Protein AF-A0A9D7S505-F1 (afdb_monomer_lite)

Structure (mmCIF, N/CA/C/O backbone):
data_AF-A0A9D7S505-F1
#
_entry.id   AF-A0A9D7S505-F1
#
loop_
_atom_site.group_PDB
_atom_site.id
_atom_site.type_symbol
_atom_site.label_atom_id
_atom_site.label_alt_id
_atom_site.label_comp_id
_atom_site.label_asym_id
_atom_site.label_entity_id
_atom_site.label_seq_id
_atom_site.pdbx_PDB_ins_code
_atom_site.Cartn_x
_atom_site.Cartn_y
_atom_site.Cartn_z
_atom_site.occupancy
_atom_site.B_iso_or_equiv
_atom_site.auth_seq_id
_atom_site.auth_comp_id
_atom_site.auth_asym_id
_atom_site.auth_atom_id
_atom_site.pdbx_PDB_model_num
ATOM 1 N N . MET A 1 1 ? 0.840 -3.514 11.960 1.00 87.06 1 MET A N 1
ATOM 2 C CA . MET A 1 1 ? -0.517 -4.067 12.140 1.00 87.06 1 MET A CA 1
ATOM 3 C C . MET A 1 1 ? -1.465 -2.895 12.306 1.00 87.06 1 MET A C 1
ATOM 5 O O . MET A 1 1 ? -1.141 -2.017 13.094 1.00 87.06 1 MET A O 1
ATOM 9 N N . TRP A 1 2 ? -2.566 -2.847 11.559 1.00 91.88 2 TRP A N 1
ATOM 10 C CA . TRP A 1 2 ? -3.619 -1.842 11.737 1.00 91.88 2 TRP A CA 1
ATOM 11 C C . TRP A 1 2 ? -4.761 -2.430 12.570 1.00 91.88 2 TRP A C 1
ATOM 13 O O . TRP A 1 2 ? -5.051 -3.622 12.443 1.00 91.88 2 TRP A O 1
ATOM 23 N N . GLN A 1 3 ? -5.392 -1.611 13.413 1.00 92.94 3 GLN A N 1
ATOM 24 C CA . GLN A 1 3 ? -6.512 -2.011 14.265 1.00 92.94 3 GLN A CA 1
ATOM 25 C C . GLN A 1 3 ? -7.571 -0.910 14.325 1.00 92.94 3 GLN A C 1
ATOM 27 O O . GLN A 1 3 ? -7.241 0.273 14.347 1.00 92.94 3 GLN A O 1
ATOM 32 N N . ILE A 1 4 ? -8.835 -1.317 14.409 1.00 92.38 4 ILE A N 1
ATOM 33 C CA . ILE A 1 4 ? -9.971 -0.442 14.702 1.00 92.38 4 ILE A CA 1
ATOM 34 C C . ILE A 1 4 ? -10.822 -1.085 15.788 1.00 92.38 4 ILE A C 1
ATOM 36 O O . ILE A 1 4 ? -11.134 -2.271 15.707 1.00 92.38 4 ILE A O 1
ATOM 40 N N . THR A 1 5 ? -11.213 -0.305 16.792 1.00 92.31 5 THR A N 1
ATOM 41 C CA . THR A 1 5 ? -12.015 -0.788 17.921 1.00 92.31 5 THR A CA 1
ATOM 42 C C . THR A 1 5 ? -13.296 0.017 18.024 1.00 92.31 5 THR A C 1
ATOM 44 O O . THR A 1 5 ? -13.248 1.242 18.138 1.00 92.31 5 THR A O 1
ATOM 47 N N . ASN A 1 6 ? -14.439 -0.666 18.041 1.00 91.81 6 ASN A N 1
ATOM 48 C CA . ASN A 1 6 ? -15.705 -0.027 18.374 1.00 91.81 6 ASN A CA 1
ATOM 49 C C . ASN A 1 6 ? -15.782 0.188 19.894 1.00 91.81 6 ASN A C 1
ATOM 51 O O . ASN A 1 6 ? -15.947 -0.763 20.654 1.00 91.81 6 ASN A O 1
ATOM 55 N N . ARG A 1 7 ? -15.655 1.445 20.333 1.00 90.00 7 ARG A N 1
ATOM 56 C CA . ARG A 1 7 ? -15.746 1.841 21.752 1.00 90.00 7 ARG A CA 1
ATOM 57 C C . ARG A 1 7 ? -17.173 2.174 22.213 1.00 90.00 7 ARG A C 1
ATOM 59 O O . ARG A 1 7 ? -17.344 2.578 23.358 1.00 90.00 7 ARG A O 1
ATOM 66 N N . SER A 1 8 ? -18.168 2.054 21.336 1.00 85.94 8 SER A N 1
ATOM 67 C CA . SER A 1 8 ? -19.575 2.275 21.683 1.00 85.94 8 SER A CA 1
ATOM 68 C C . SER A 1 8 ? -20.246 1.002 22.205 1.00 85.94 8 SER A C 1
ATOM 70 O O . SER A 1 8 ? -19.688 -0.097 22.132 1.00 85.94 8 SER A O 1
ATOM 72 N N . ASP A 1 9 ? -21.449 1.172 22.743 1.00 88.38 9 ASP A N 1
ATOM 73 C CA . ASP A 1 9 ? -22.345 0.123 23.231 1.00 88.38 9 ASP A CA 1
AT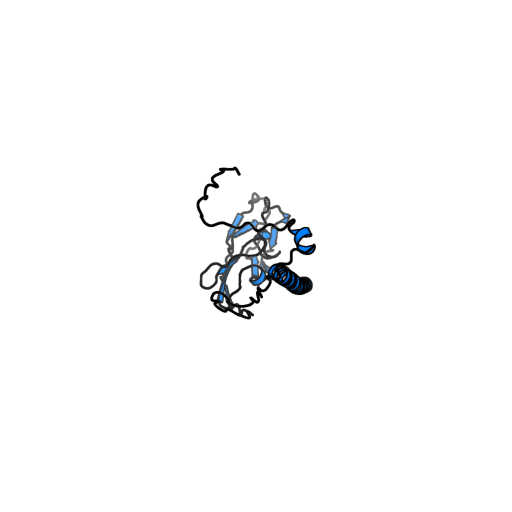OM 74 C C . ASP A 1 9 ? -23.279 -0.438 22.142 1.00 88.38 9 ASP A C 1
ATOM 76 O O . ASP A 1 9 ? -23.943 -1.451 22.362 1.00 88.38 9 ASP A O 1
ATOM 80 N N . GLU A 1 10 ? -23.291 0.163 20.951 1.00 87.00 10 GLU A N 1
ATOM 81 C CA . GLU A 1 10 ? -24.089 -0.268 19.802 1.00 87.00 10 GLU A CA 1
ATOM 82 C C . GLU A 1 10 ? -23.195 -0.787 18.658 1.00 87.00 10 GLU A C 1
ATOM 84 O O . GLU A 1 10 ? -21.990 -0.532 18.584 1.00 87.00 10 GLU A O 1
ATOM 89 N N . ALA A 1 11 ? -23.764 -1.599 17.762 1.00 88.81 11 ALA A N 1
ATOM 90 C CA . ALA A 1 11 ? -23.027 -2.055 16.586 1.00 88.81 11 ALA A CA 1
ATOM 91 C C . ALA A 1 11 ? -22.800 -0.881 15.626 1.00 88.81 11 ALA A C 1
ATOM 93 O O . ALA A 1 11 ? -23.727 -0.121 15.350 1.00 88.81 11 ALA A O 1
ATOM 94 N N . VAL A 1 12 ? -21.592 -0.773 15.077 1.00 90.25 12 VAL A N 1
ATOM 95 C CA . VAL A 1 12 ? -21.235 0.253 14.091 1.00 90.25 12 VAL A CA 1
ATOM 96 C C . VAL A 1 12 ? -20.884 -0.425 12.779 1.00 90.25 12 VAL A C 1
ATOM 98 O O . VAL A 1 12 ? -20.177 -1.432 12.760 1.00 90.25 12 VAL A O 1
ATOM 101 N N . TYR A 1 13 ? -21.366 0.134 11.680 1.00 91.00 13 TYR A N 1
ATOM 102 C CA . TYR A 1 13 ? -21.038 -0.321 10.338 1.00 91.00 13 TYR A CA 1
ATOM 103 C C . TYR A 1 13 ? -20.076 0.671 9.701 1.00 91.00 13 TYR A C 1
ATOM 105 O O . TYR A 1 13 ? -20.387 1.857 9.632 1.00 91.00 13 TYR A O 1
ATOM 113 N N . VAL A 1 14 ? -18.914 0.202 9.250 1.00 92.00 14 VAL A N 1
ATOM 114 C CA . VAL A 1 14 ? -17.847 1.034 8.672 1.00 92.00 14 VAL A CA 1
ATOM 115 C C . VAL A 1 14 ? -17.651 0.676 7.210 1.00 92.00 14 VAL A C 1
ATOM 117 O O . VAL A 1 14 ? -17.665 -0.496 6.845 1.00 92.00 14 VAL A O 1
ATOM 120 N N . LEU A 1 15 ? -17.464 1.677 6.361 1.00 91.94 15 LEU A N 1
ATOM 121 C CA . LEU A 1 15 ? -17.284 1.470 4.932 1.00 91.94 15 LEU A CA 1
ATOM 122 C C . LEU A 1 15 ? -15.950 0.766 4.629 1.00 91.94 15 LEU A C 1
ATOM 124 O O . LEU A 1 15 ? -14.874 1.268 4.968 1.00 91.94 15 LEU A O 1
ATOM 128 N N . ARG A 1 16 ? -16.006 -0.404 3.981 1.00 91.50 16 ARG A N 1
ATOM 129 C CA . ARG A 1 16 ? -14.855 -1.316 3.844 1.00 91.50 16 ARG A CA 1
ATOM 130 C C . ARG A 1 16 ? -13.672 -0.695 3.115 1.00 91.50 16 ARG A C 1
ATOM 132 O O . ARG A 1 16 ? -12.544 -0.817 3.583 1.00 91.50 16 ARG A O 1
ATOM 139 N N . TRP A 1 17 ? -13.912 0.019 2.017 1.00 90.62 17 TRP A N 1
ATOM 140 C CA . TRP A 1 17 ? -12.852 0.614 1.191 1.00 90.62 17 TRP A CA 1
ATOM 141 C C . TRP A 1 17 ? -12.170 1.847 1.819 1.00 90.62 17 TRP A C 1
ATOM 143 O O . TRP A 1 17 ? -11.237 2.411 1.246 1.00 90.62 17 TRP A O 1
ATOM 153 N N . GLU A 1 18 ? -12.613 2.290 2.999 1.00 91.31 18 GLU A N 1
ATOM 154 C CA . GLU A 1 18 ? -11.904 3.283 3.820 1.00 91.31 18 GLU A CA 1
ATOM 155 C C . GLU A 1 18 ? -11.025 2.621 4.893 1.00 91.31 18 GLU A C 1
ATOM 157 O O . GLU A 1 18 ? -10.354 3.301 5.664 1.00 91.31 18 GLU A O 1
ATOM 162 N N . THR A 1 19 ? -10.980 1.289 4.899 1.00 91.94 19 THR A N 1
ATOM 163 C CA . THR A 1 19 ? -10.161 0.473 5.795 1.00 91.94 19 THR A CA 1
ATOM 164 C C . THR A 1 19 ? -9.210 -0.416 4.991 1.00 91.94 19 THR A C 1
ATOM 166 O O . THR A 1 19 ? -9.465 -0.708 3.821 1.00 91.94 19 THR A O 1
ATOM 169 N N . PRO A 1 20 ? -8.122 -0.906 5.602 1.00 92.56 20 PRO A N 1
ATOM 170 C CA . PRO A 1 20 ? -7.235 -1.866 4.955 1.00 92.56 20 PRO A CA 1
ATOM 171 C C . PRO A 1 20 ? -7.720 -3.326 5.039 1.00 92.56 20 PRO A C 1
ATOM 173 O O . PRO A 1 20 ? -6.949 -4.221 4.699 1.00 92.56 20 PRO A O 1
ATOM 176 N N . LEU A 1 21 ? -8.948 -3.599 5.506 1.00 91.81 21 LEU A N 1
ATOM 177 C CA . LEU A 1 21 ? -9.439 -4.966 5.759 1.00 91.81 21 LEU A CA 1
ATOM 178 C C . LEU A 1 21 ? -9.442 -5.853 4.502 1.00 91.81 21 LEU A C 1
ATOM 180 O O . LEU A 1 21 ? -9.160 -7.043 4.599 1.00 91.81 21 LEU A O 1
ATOM 184 N N . ASP A 1 22 ? -9.671 -5.262 3.327 1.00 88.50 22 ASP A N 1
ATOM 185 C CA . ASP A 1 22 ? -9.613 -5.936 2.018 1.00 88.50 22 ASP A CA 1
ATOM 186 C C . ASP A 1 22 ? -8.346 -5.573 1.219 1.00 88.50 22 ASP A C 1
ATOM 188 O O . ASP A 1 22 ? -8.290 -5.672 -0.012 1.00 88.50 22 ASP A O 1
ATOM 192 N N . GLY A 1 23 ? -7.314 -5.102 1.921 1.00 87.75 23 GLY A N 1
ATOM 193 C CA . GLY A 1 23 ? -6.151 -4.456 1.326 1.00 87.75 23 GLY A CA 1
ATOM 194 C C . GLY A 1 23 ? -6.426 -3.010 0.909 1.00 87.75 23 GLY A C 1
ATOM 195 O O . GLY A 1 23 ? -7.495 -2.448 1.141 1.00 87.75 23 GLY A O 1
ATOM 196 N N . LEU A 1 24 ? -5.427 -2.374 0.294 1.00 89.50 24 LEU A N 1
ATOM 197 C CA . LEU A 1 24 ? -5.534 -0.974 -0.108 1.00 89.50 24 LEU A CA 1
ATOM 198 C C . LEU A 1 24 ? -6.220 -0.846 -1.471 1.00 89.50 24 LEU A C 1
ATOM 200 O O . LEU A 1 24 ? -5.816 -1.457 -2.463 1.00 89.50 24 LEU A O 1
ATOM 204 N N . SER A 1 25 ? -7.284 -0.051 -1.500 1.00 86.62 25 SER A N 1
ATOM 205 C CA . SER A 1 25 ? -8.020 0.345 -2.710 1.00 86.62 25 SER A CA 1
ATOM 206 C C . SER A 1 25 ? -7.890 1.841 -3.016 1.00 86.62 25 SER A C 1
ATOM 208 O O . SER A 1 25 ? -8.324 2.297 -4.073 1.00 86.62 25 SER A O 1
ATOM 210 N N . ARG A 1 26 ? -7.292 2.594 -2.088 1.00 89.19 26 ARG A N 1
ATOM 211 C CA . ARG A 1 26 ? -6.940 4.011 -2.174 1.00 89.19 26 ARG A CA 1
ATOM 212 C C . ARG A 1 26 ? -5.817 4.310 -1.175 1.00 89.19 26 ARG A C 1
ATOM 214 O O . ARG A 1 26 ? -5.496 3.479 -0.322 1.00 89.19 26 ARG A O 1
ATOM 221 N N . SER A 1 27 ? -5.269 5.521 -1.235 1.00 91.12 27 SER A N 1
ATOM 222 C CA . SER A 1 27 ? -4.372 6.022 -0.191 1.00 91.12 27 SER A CA 1
ATOM 223 C C . SER A 1 27 ? -5.185 6.400 1.050 1.00 91.12 27 SER A C 1
ATOM 225 O O . SER A 1 27 ? -5.856 7.427 1.047 1.00 91.12 27 SER A O 1
ATOM 227 N N . ILE A 1 28 ? -5.145 5.555 2.084 1.00 91.81 28 ILE A N 1
ATOM 228 C CA . ILE A 1 28 ? -5.746 5.819 3.411 1.00 91.81 28 ILE A CA 1
ATOM 229 C C . ILE A 1 28 ? -4.694 6.139 4.484 1.00 91.81 28 ILE A C 1
ATOM 231 O O . ILE A 1 28 ? -5.036 6.535 5.595 1.00 91.81 28 ILE A O 1
ATOM 235 N N . PHE A 1 29 ? -3.412 5.946 4.160 1.00 93.44 29 PHE A N 1
ATOM 236 C CA . PHE A 1 29 ? -2.291 6.307 5.018 1.00 93.44 29 PHE A CA 1
ATOM 237 C C . PHE A 1 29 ? -1.558 7.521 4.460 1.00 93.44 29 PHE A C 1
ATOM 239 O O . PHE A 1 29 ? -1.327 7.634 3.250 1.00 93.44 29 PHE A O 1
ATOM 246 N N . GLU A 1 30 ? -1.135 8.388 5.367 1.00 93.31 30 GLU A N 1
ATOM 247 C CA . GLU A 1 30 ? -0.212 9.478 5.104 1.00 93.31 30 GLU A CA 1
ATOM 248 C C . GLU A 1 30 ? 1.192 9.002 5.456 1.00 93.31 30 GLU A C 1
ATOM 250 O O . GLU A 1 30 ? 1.555 8.876 6.624 1.00 93.31 30 GLU A O 1
ATOM 255 N N . VAL A 1 31 ? 1.985 8.683 4.438 1.00 92.56 31 VAL A N 1
ATOM 256 C CA . VAL A 1 31 ? 3.355 8.203 4.630 1.00 92.56 31 VAL A CA 1
ATOM 257 C C . VAL A 1 31 ? 4.311 9.336 4.301 1.00 92.56 31 VAL A C 1
ATOM 259 O O . VAL A 1 31 ? 4.217 9.932 3.229 1.00 92.56 31 VAL A O 1
ATOM 262 N N . SER A 1 32 ? 5.257 9.620 5.192 1.00 93.50 32 SER A N 1
ATOM 263 C CA . SER A 1 32 ? 6.305 10.612 4.952 1.00 93.50 32 SER A CA 1
ATOM 264 C C . SER A 1 32 ? 7.698 10.062 5.246 1.00 93.50 32 SER A C 1
ATOM 266 O O . SER A 1 32 ? 7.887 9.240 6.138 1.00 93.50 32 SER A O 1
ATOM 268 N N . TYR A 1 33 ? 8.682 10.527 4.480 1.00 91.94 33 TYR A N 1
ATOM 269 C CA . TYR A 1 33 ? 10.103 10.247 4.663 1.00 91.94 33 TYR A CA 1
ATOM 270 C C . TYR A 1 33 ? 10.836 11.571 4.820 1.00 91.94 33 TYR A C 1
ATOM 272 O O . TYR A 1 33 ? 10.801 12.408 3.915 1.00 91.94 33 TYR A O 1
ATOM 280 N N . LYS A 1 34 ? 11.489 11.786 5.968 1.00 91.19 34 LYS A N 1
ATOM 281 C CA . LYS A 1 34 ? 12.141 13.072 6.295 1.00 91.19 34 LYS A CA 1
ATOM 282 C C . LYS A 1 34 ? 11.203 14.279 6.117 1.00 91.19 34 LYS A C 1
ATOM 284 O O . LYS A 1 34 ? 11.599 15.314 5.587 1.00 91.19 34 LYS A O 1
ATOM 289 N N . GLY A 1 35 ? 9.939 14.109 6.509 1.00 90.62 35 GLY A N 1
ATOM 290 C CA . GLY A 1 35 ? 8.894 15.130 6.390 1.00 90.62 35 GLY A CA 1
ATOM 291 C C . GLY A 1 35 ? 8.352 15.351 4.974 1.00 90.62 35 GLY A C 1
ATOM 292 O O . GLY A 1 35 ? 7.463 16.176 4.803 1.00 90.62 35 GLY A O 1
ATOM 293 N N . GLN A 1 36 ? 8.846 14.632 3.962 1.00 92.56 36 GLN A N 1
ATOM 294 C CA . GLN A 1 36 ? 8.322 14.709 2.597 1.00 92.56 36 GLN A CA 1
ATOM 295 C C . GLN A 1 36 ? 7.302 13.595 2.350 1.00 92.56 36 GLN A C 1
ATOM 297 O O . GLN A 1 36 ? 7.580 12.450 2.717 1.00 92.56 36 GLN A O 1
ATOM 302 N N . PRO A 1 37 ? 6.148 13.885 1.723 1.00 93.31 37 PRO A N 1
ATOM 303 C CA . PRO A 1 37 ? 5.143 12.872 1.439 1.00 93.31 37 PRO A CA 1
ATOM 304 C C . PRO A 1 37 ? 5.695 11.810 0.483 1.00 93.31 37 PRO A C 1
ATOM 306 O O . PRO A 1 37 ? 6.369 12.108 -0.505 1.00 93.31 37 PRO A O 1
ATOM 309 N N . VAL A 1 38 ? 5.396 10.551 0.784 1.00 90.88 38 VAL A N 1
ATOM 310 C CA . VAL A 1 38 ? 5.784 9.389 -0.012 1.00 90.88 38 VAL A CA 1
ATOM 311 C C . VAL A 1 38 ? 4.623 9.020 -0.919 1.00 90.88 38 VAL A C 1
ATOM 313 O O . VAL A 1 38 ? 3.482 8.879 -0.481 1.00 90.88 38 VAL A O 1
ATOM 316 N N . ARG A 1 39 ? 4.915 8.852 -2.207 1.00 91.19 39 ARG A N 1
ATOM 317 C CA . ARG A 1 39 ? 3.890 8.619 -3.220 1.00 91.19 39 ARG A CA 1
ATOM 318 C C . ARG A 1 39 ? 3.264 7.226 -3.071 1.00 91.19 39 ARG A C 1
ATOM 320 O O . ARG A 1 39 ? 3.972 6.230 -2.914 1.00 91.19 39 ARG A O 1
ATOM 327 N N . TYR A 1 40 ? 1.938 7.163 -3.182 1.00 89.94 40 TYR A N 1
ATOM 328 C CA . TYR A 1 40 ? 1.176 5.917 -3.281 1.00 89.94 40 TYR A CA 1
ATOM 329 C C . TYR A 1 40 ? 1.323 5.297 -4.682 1.00 89.94 40 TYR A C 1
ATOM 331 O O . TYR A 1 40 ? 1.220 6.000 -5.690 1.00 89.94 40 TYR A O 1
ATOM 339 N N . MET A 1 41 ? 1.602 3.994 -4.735 1.00 87.19 41 MET A N 1
ATOM 340 C CA . MET A 1 41 ? 1.967 3.232 -5.939 1.00 87.19 41 MET A CA 1
ATOM 341 C C . MET A 1 41 ? 0.956 2.147 -6.328 1.00 87.19 41 MET A C 1
ATOM 343 O O . MET A 1 41 ? 1.114 1.533 -7.384 1.00 87.19 41 MET A O 1
ATOM 347 N N . ASP A 1 42 ? -0.034 1.866 -5.484 1.00 86.62 42 ASP A N 1
ATOM 348 C CA . ASP A 1 42 ? -1.018 0.809 -5.733 1.00 86.62 42 ASP A CA 1
ATOM 349 C C . ASP A 1 42 ? -2.307 1.380 -6.362 1.00 86.62 42 ASP A C 1
ATOM 351 O O . ASP A 1 42 ? -2.386 2.554 -6.739 1.00 86.62 42 ASP A O 1
ATOM 355 N N . LYS A 1 43 ? -3.302 0.520 -6.575 1.00 85.19 43 LYS A N 1
ATOM 356 C CA . LYS A 1 43 ? -4.552 0.847 -7.262 1.00 85.19 43 LYS A CA 1
ATOM 357 C C . LYS A 1 43 ? -5.344 1.946 -6.548 1.00 85.19 43 LYS A C 1
ATOM 359 O O . LYS A 1 43 ? -5.483 1.946 -5.331 1.00 85.19 43 LYS A O 1
ATOM 364 N N . ILE A 1 44 ? -5.951 2.824 -7.341 1.00 87.50 44 ILE A N 1
ATOM 365 C CA . ILE A 1 44 ? -6.996 3.745 -6.891 1.00 87.50 44 ILE A CA 1
ATOM 366 C C . ILE A 1 44 ? -8.296 3.282 -7.538 1.00 87.50 44 ILE A C 1
ATOM 368 O O . ILE A 1 44 ? -8.405 3.261 -8.765 1.00 87.50 44 ILE A O 1
ATOM 372 N N . VAL A 1 45 ? -9.257 2.864 -6.719 1.00 88.69 45 VAL A N 1
ATOM 373 C CA . VAL A 1 45 ? -10.553 2.361 -7.180 1.00 88.69 45 VAL A CA 1
ATOM 374 C C . VAL A 1 45 ? -11.621 3.419 -6.931 1.00 88.69 45 VAL A C 1
ATOM 376 O O . VAL A 1 45 ? -11.775 3.909 -5.814 1.00 88.69 45 VAL A O 1
ATOM 379 N N . HIS A 1 46 ? -12.362 3.761 -7.983 1.00 85.25 46 HIS A N 1
ATOM 380 C CA . HIS A 1 46 ? -13.533 4.624 -7.895 1.00 85.25 46 HIS A CA 1
ATOM 381 C C . HIS A 1 46 ? -14.780 3.756 -7.789 1.00 85.25 46 HIS A C 1
ATOM 383 O O . HIS A 1 46 ? -15.006 2.890 -8.633 1.00 85.25 46 HIS A O 1
ATOM 389 N N . TRP A 1 47 ? -15.583 4.008 -6.766 1.00 84.38 47 TRP A N 1
ATOM 390 C CA . TRP A 1 47 ? -16.806 3.267 -6.506 1.00 84.38 47 TRP A CA 1
ATOM 391 C C . TRP A 1 47 ? -18.040 4.132 -6.745 1.00 84.38 47 TRP A C 1
ATOM 393 O O . TRP A 1 47 ? -17.960 5.363 -6.766 1.00 84.38 47 TRP A O 1
ATOM 403 N N . GLY A 1 48 ? -19.180 3.470 -6.947 1.00 87.94 48 GLY A N 1
ATOM 404 C CA . GLY A 1 48 ? -20.484 4.125 -6.955 1.00 87.94 48 GLY A CA 1
ATOM 405 C C . GLY A 1 48 ? -20.912 4.566 -5.554 1.00 87.94 48 GLY A C 1
ATOM 406 O O . GLY A 1 48 ? -20.115 4.623 -4.618 1.00 87.94 48 GLY A O 1
ATOM 407 N N . HIS A 1 49 ? -22.198 4.875 -5.403 1.00 87.06 49 HIS A N 1
ATOM 408 C CA . HIS A 1 49 ? -22.755 5.142 -4.082 1.00 87.06 49 HIS A CA 1
ATOM 409 C C . HIS A 1 49 ? -22.636 3.887 -3.191 1.00 87.06 49 HIS A C 1
ATOM 411 O O . HIS A 1 49 ? -22.964 2.805 -3.684 1.00 87.06 49 HIS A O 1
ATOM 417 N N . PRO A 1 50 ? -22.206 4.012 -1.919 1.00 88.25 50 PRO A N 1
ATOM 418 C CA . PRO A 1 50 ? -22.123 2.876 -1.005 1.00 88.25 50 PRO A CA 1
ATOM 419 C C . PRO A 1 50 ? -23.462 2.143 -0.866 1.00 88.25 50 PRO A C 1
ATOM 421 O O . PRO A 1 50 ? -24.502 2.774 -0.661 1.00 88.25 50 PRO A O 1
ATOM 424 N N . GLN A 1 51 ? -23.431 0.818 -0.930 1.00 87.50 51 GLN A N 1
ATOM 425 C CA . GLN A 1 51 ? -24.560 -0.065 -0.642 1.00 87.50 51 GLN A CA 1
ATOM 426 C C . GLN A 1 51 ? -24.377 -0.747 0.717 1.00 87.50 51 GLN A C 1
ATOM 428 O O . GLN A 1 51 ? -23.300 -0.703 1.305 1.00 87.50 51 GLN A O 1
ATOM 433 N N . ALA A 1 52 ? -25.428 -1.389 1.235 1.00 84.75 52 ALA A N 1
ATOM 434 C CA . ALA A 1 52 ? -25.384 -2.052 2.541 1.00 84.75 52 ALA A CA 1
ATOM 435 C C . ALA A 1 52 ? -24.247 -3.092 2.648 1.00 84.75 52 ALA A C 1
ATOM 437 O O . ALA A 1 52 ? -23.577 -3.159 3.677 1.00 84.75 52 ALA A O 1
ATOM 438 N N . ASP A 1 53 ? -23.976 -3.827 1.566 1.00 87.25 53 ASP A N 1
ATOM 439 C CA . ASP A 1 53 ? -22.945 -4.874 1.509 1.00 87.25 53 ASP A CA 1
ATOM 440 C C . ASP A 1 53 ? -21.501 -4.325 1.462 1.00 87.25 53 ASP A C 1
ATOM 442 O O . ASP A 1 53 ? -20.535 -5.070 1.664 1.00 87.25 53 ASP A O 1
ATOM 446 N N . ASP A 1 54 ? -21.334 -3.015 1.241 1.00 90.50 54 ASP A N 1
ATOM 447 C CA . ASP A 1 54 ? -20.025 -2.350 1.254 1.00 90.50 54 ASP A CA 1
ATOM 448 C C . ASP A 1 54 ? -19.548 -2.027 2.677 1.00 90.50 54 ASP A C 1
ATOM 450 O O . ASP A 1 54 ? -18.395 -1.629 2.877 1.00 90.50 54 ASP A O 1
ATOM 454 N N . PHE A 1 55 ? -20.409 -2.198 3.683 1.00 91.44 55 PHE A N 1
ATOM 455 C CA . PHE A 1 55 ? -20.073 -1.934 5.074 1.00 91.44 55 PHE A CA 1
ATOM 456 C C . PHE A 1 55 ? -19.696 -3.208 5.828 1.00 91.44 55 PHE A C 1
ATOM 458 O O . PHE A 1 55 ? -20.304 -4.266 5.686 1.00 91.44 55 PHE A O 1
ATOM 465 N N . VAL A 1 56 ? -18.701 -3.086 6.703 1.00 93.00 56 VAL A N 1
ATOM 466 C CA . VAL A 1 56 ? -18.333 -4.116 7.671 1.00 93.00 56 VAL A CA 1
ATOM 467 C C . VAL A 1 56 ? -18.927 -3.781 9.032 1.00 93.00 56 VAL A C 1
ATOM 469 O O . VAL A 1 56 ? -18.801 -2.661 9.527 1.00 93.00 56 VAL A O 1
ATOM 472 N N . LYS A 1 57 ? -19.570 -4.769 9.654 1.00 93.12 57 LYS A N 1
ATOM 473 C CA . LYS A 1 57 ? -20.096 -4.656 11.014 1.00 93.12 57 LYS A CA 1
ATOM 474 C C . LYS A 1 57 ? -18.977 -4.808 12.041 1.00 93.12 57 LYS A C 1
ATOM 476 O O . LYS A 1 57 ? -18.211 -5.768 11.988 1.00 93.12 57 LYS A O 1
ATOM 481 N N . ILE A 1 58 ? -18.965 -3.920 13.026 1.00 93.06 58 ILE A N 1
ATOM 482 C CA . ILE A 1 58 ? -18.116 -3.987 14.213 1.00 93.06 58 ILE A CA 1
ATOM 483 C C . ILE A 1 58 ? -19.036 -3.985 15.436 1.00 93.06 58 ILE A C 1
ATOM 485 O O . ILE A 1 58 ? -19.694 -2.987 15.740 1.00 93.06 58 ILE A O 1
ATOM 489 N N . ALA A 1 59 ? -19.135 -5.125 16.118 1.00 92.06 59 ALA A N 1
ATOM 490 C CA . ALA A 1 59 ? -19.952 -5.263 17.321 1.00 92.06 59 ALA A CA 1
ATOM 491 C C . ALA A 1 59 ? -19.432 -4.366 18.469 1.00 92.06 59 ALA A C 1
ATOM 493 O O . ALA A 1 59 ? -18.276 -3.934 18.424 1.00 92.06 59 ALA A O 1
ATOM 494 N N . PRO A 1 60 ? -20.254 -4.078 19.495 1.00 92.25 60 PRO A N 1
ATOM 495 C CA . PRO A 1 60 ? -19.814 -3.330 20.673 1.00 92.25 60 PRO A CA 1
ATOM 496 C C . PRO A 1 60 ? -18.554 -3.943 21.292 1.00 92.25 60 PRO A C 1
ATOM 498 O O . PRO A 1 60 ? -18.491 -5.155 21.505 1.00 92.25 60 PRO A O 1
ATOM 501 N N . GLY A 1 61 ? -17.530 -3.125 21.539 1.00 92.75 61 GLY A N 1
ATOM 502 C CA . GLY A 1 61 ? -16.243 -3.568 22.085 1.00 92.75 61 GLY A CA 1
ATOM 503 C C . GLY A 1 61 ? -15.378 -4.414 21.140 1.00 92.75 61 GLY A C 1
ATOM 504 O O . GLY A 1 61 ? -14.273 -4.800 21.521 1.00 92.75 61 GLY A O 1
ATOM 505 N N . GLN A 1 62 ? -15.836 -4.719 19.922 1.00 94.75 62 GLN A N 1
ATOM 506 C CA . GLN A 1 62 ? -15.081 -5.544 18.982 1.00 94.75 62 GLN A CA 1
ATOM 507 C C . GLN A 1 62 ? -13.930 -4.752 18.355 1.00 94.75 62 GLN A C 1
ATOM 509 O O . GLN A 1 62 ? -14.087 -3.597 17.948 1.00 94.75 62 GLN A O 1
ATOM 514 N N . THR A 1 63 ? -12.788 -5.423 18.210 1.00 94.62 63 THR A N 1
ATOM 515 C CA . THR A 1 63 ? -11.639 -4.942 17.444 1.00 94.62 63 THR A CA 1
ATOM 516 C C . THR A 1 63 ? -11.500 -5.737 16.153 1.00 94.62 63 THR A C 1
ATOM 518 O O . THR A 1 63 ? -11.484 -6.969 16.176 1.00 94.62 63 THR A O 1
ATOM 521 N N . LEU A 1 64 ? -11.365 -5.037 15.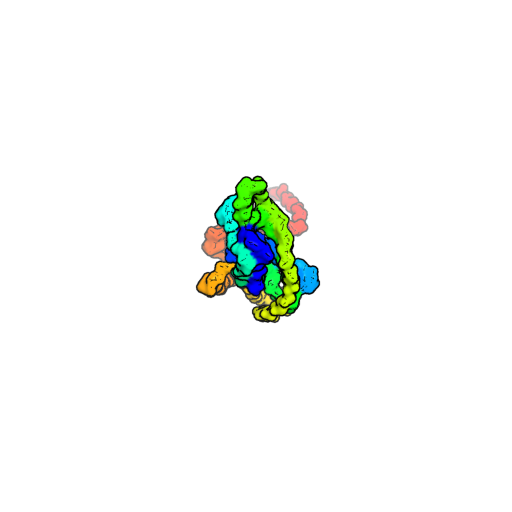028 1.00 94.06 64 LEU A N 1
ATOM 522 C CA . LEU A 1 64 ? -10.922 -5.617 13.762 1.00 94.06 64 LEU A CA 1
ATOM 523 C C . LEU A 1 64 ? -9.464 -5.240 13.510 1.00 94.06 64 LEU A C 1
ATOM 525 O O . LEU A 1 64 ? -8.992 -4.198 13.964 1.00 94.06 64 LEU A O 1
ATOM 529 N N . SER A 1 65 ? -8.744 -6.092 12.784 1.00 94.44 65 SER A N 1
ATOM 530 C CA . SER A 1 65 ? -7.329 -5.876 12.490 1.00 94.44 65 SER A CA 1
ATOM 531 C C . SER A 1 65 ? -6.967 -6.335 11.086 1.00 94.44 65 SER A C 1
ATOM 533 O O . SER A 1 65 ? -7.607 -7.236 10.545 1.00 94.44 65 SER A O 1
ATOM 535 N N . ALA A 1 66 ? -5.948 -5.702 10.508 1.00 91.81 66 ALA A N 1
ATOM 536 C CA . ALA A 1 66 ? -5.418 -6.052 9.197 1.00 91.81 66 ALA A CA 1
ATOM 537 C C . ALA A 1 66 ? -3.901 -5.854 9.141 1.00 91.81 66 ALA A C 1
ATOM 539 O O . ALA A 1 66 ? -3.352 -4.857 9.630 1.00 91.81 66 ALA A O 1
ATOM 540 N N . GLU A 1 67 ? -3.219 -6.789 8.484 1.00 89.88 67 GLU A N 1
ATOM 541 C CA . GLU A 1 67 ? -1.822 -6.614 8.109 1.00 89.88 67 GLU A CA 1
ATOM 542 C C . GLU A 1 67 ? -1.721 -5.789 6.829 1.00 89.88 67 GLU A C 1
ATOM 544 O O . GLU A 1 67 ? -2.347 -6.091 5.817 1.00 89.88 67 GLU A O 1
ATOM 549 N N . VAL A 1 68 ? -0.899 -4.739 6.870 1.00 89.00 68 VAL A N 1
ATOM 550 C CA . VAL A 1 68 ? -0.700 -3.832 5.739 1.00 89.00 68 VAL A CA 1
ATOM 551 C C . VAL A 1 68 ? 0.758 -3.864 5.324 1.00 89.00 68 VAL A C 1
ATOM 553 O O . VAL A 1 68 ? 1.645 -3.511 6.103 1.00 89.00 68 VAL A O 1
ATOM 556 N N . ASN A 1 69 ? 1.008 -4.239 4.070 1.00 88.06 69 ASN A N 1
ATOM 557 C CA . ASN A 1 69 ? 2.329 -4.128 3.468 1.00 88.06 69 ASN A CA 1
ATOM 558 C C . ASN A 1 69 ? 2.502 -2.749 2.813 1.00 88.06 69 ASN A C 1
ATOM 560 O O . ASN A 1 69 ? 2.206 -2.549 1.632 1.00 88.06 69 ASN A O 1
ATOM 564 N N . LEU A 1 70 ? 2.997 -1.792 3.598 1.00 87.75 70 LEU A N 1
ATOM 565 C CA . LEU A 1 70 ? 3.225 -0.420 3.141 1.00 87.75 70 LEU A CA 1
ATOM 566 C C . LEU A 1 70 ? 4.293 -0.341 2.044 1.00 87.75 70 LEU A C 1
ATOM 568 O O . LEU A 1 70 ? 4.106 0.386 1.075 1.00 87.75 70 LEU A O 1
ATOM 572 N N . ALA A 1 71 ? 5.356 -1.144 2.128 1.00 85.56 71 ALA A N 1
ATOM 573 C CA . ALA A 1 71 ? 6.433 -1.149 1.133 1.00 85.56 71 ALA A CA 1
ATOM 574 C C . ALA A 1 71 ? 5.996 -1.700 -0.238 1.00 85.56 71 ALA A C 1
ATOM 576 O O . ALA A 1 71 ? 6.650 -1.435 -1.244 1.00 85.56 71 ALA A O 1
ATOM 577 N N . ALA A 1 72 ? 4.898 -2.460 -0.294 1.00 85.38 72 ALA A N 1
ATOM 578 C CA . ALA A 1 72 ? 4.280 -2.874 -1.553 1.00 85.38 72 ALA A CA 1
ATOM 579 C C . ALA A 1 72 ? 3.384 -1.786 -2.168 1.00 85.38 72 ALA A C 1
ATOM 581 O O . ALA A 1 72 ? 3.129 -1.826 -3.370 1.00 85.38 72 ALA A O 1
ATOM 582 N N . SER A 1 73 ? 2.914 -0.836 -1.354 1.00 86.31 73 SER A N 1
ATOM 583 C CA . SER A 1 73 ? 1.862 0.115 -1.733 1.00 86.31 73 SER A CA 1
ATOM 584 C C . SER A 1 73 ? 2.342 1.564 -1.837 1.00 86.31 73 SER A C 1
ATOM 586 O O . SER A 1 73 ? 1.690 2.376 -2.485 1.00 86.31 73 SER A O 1
ATOM 588 N N . TYR A 1 74 ? 3.478 1.896 -1.225 1.00 89.00 74 TYR A N 1
ATOM 589 C CA . TYR A 1 74 ? 4.096 3.221 -1.222 1.00 89.00 74 TYR A CA 1
ATOM 590 C C . TYR A 1 74 ? 5.528 3.138 -1.749 1.00 89.00 74 TYR A C 1
ATOM 592 O O . TYR A 1 74 ? 6.189 2.105 -1.636 1.00 89.00 74 TYR A O 1
ATOM 600 N N . GLU A 1 75 ? 6.029 4.240 -2.304 1.00 88.31 75 GLU A N 1
ATOM 601 C CA . GLU A 1 75 ? 7.391 4.349 -2.840 1.00 88.31 75 GLU A CA 1
ATOM 602 C C . GLU A 1 75 ? 8.461 4.403 -1.722 1.00 88.31 75 GLU A C 1
ATOM 604 O O . GLU A 1 75 ? 9.178 5.386 -1.530 1.00 88.31 75 GLU A O 1
ATOM 609 N N . MET A 1 76 ? 8.582 3.320 -0.953 1.00 84.31 76 MET A N 1
ATOM 610 C CA . MET A 1 76 ? 9.523 3.174 0.161 1.00 84.31 76 MET A CA 1
ATOM 611 C C . MET A 1 76 ? 10.865 2.608 -0.326 1.00 84.31 76 MET A C 1
ATOM 613 O O . MET A 1 76 ? 11.209 1.452 -0.090 1.00 84.31 76 MET A O 1
ATOM 617 N N . THR A 1 77 ? 11.619 3.415 -1.076 1.00 80.94 77 THR A N 1
ATOM 618 C CA . THR A 1 77 ? 12.886 2.990 -1.705 1.00 80.94 77 THR A CA 1
ATOM 619 C C . THR A 1 77 ? 14.134 3.310 -0.883 1.00 80.94 77 THR A C 1
ATOM 621 O O . THR A 1 77 ? 15.194 2.733 -1.132 1.00 80.94 77 THR A O 1
ATOM 624 N N . ASN A 1 78 ? 14.042 4.216 0.090 1.00 79.88 78 ASN A N 1
ATOM 625 C CA . ASN A 1 78 ? 15.182 4.685 0.871 1.00 79.88 78 ASN A CA 1
ATOM 626 C C . ASN A 1 78 ? 15.207 4.025 2.247 1.00 79.88 78 ASN A C 1
ATOM 628 O O . ASN A 1 78 ? 14.167 3.810 2.850 1.00 79.88 78 ASN A O 1
ATOM 632 N N . ALA A 1 79 ? 16.400 3.742 2.771 1.00 82.81 79 ALA A N 1
ATOM 633 C CA . ALA A 1 79 ? 16.527 3.376 4.176 1.00 82.81 79 ALA A CA 1
ATOM 634 C C . ALA A 1 79 ? 16.263 4.580 5.088 1.00 82.81 79 ALA A C 1
ATOM 636 O O . ALA A 1 79 ? 16.623 5.718 4.751 1.00 82.81 79 ALA A O 1
ATOM 637 N N . GLY A 1 80 ? 15.729 4.296 6.270 1.00 84.25 80 GLY A N 1
ATOM 638 C CA . GLY A 1 80 ? 15.577 5.247 7.365 1.00 84.25 80 GLY A CA 1
ATOM 639 C C . GLY A 1 80 ? 14.151 5.313 7.884 1.00 84.25 80 GLY A C 1
ATOM 640 O O . GLY A 1 80 ? 13.336 4.439 7.594 1.00 84.25 80 GLY A O 1
ATOM 641 N N . ASP A 1 81 ? 13.879 6.363 8.646 1.00 89.00 81 ASP A N 1
ATOM 642 C CA . ASP A 1 81 ? 12.627 6.501 9.377 1.00 89.00 81 ASP A CA 1
ATOM 643 C C . ASP A 1 81 ? 11.522 7.076 8.494 1.00 89.00 81 ASP A C 1
ATOM 645 O O . ASP A 1 81 ? 11.687 8.105 7.822 1.00 89.00 81 ASP A O 1
ATOM 649 N N . TYR A 1 82 ? 10.393 6.380 8.505 1.00 90.94 82 TYR A N 1
ATOM 650 C CA . TYR A 1 82 ? 9.154 6.800 7.880 1.00 90.94 82 TYR A CA 1
ATOM 651 C C . TYR A 1 82 ? 8.118 7.070 8.965 1.00 90.94 82 TYR A C 1
ATOM 653 O O . TYR A 1 82 ? 7.906 6.229 9.837 1.00 90.94 82 TYR A O 1
ATOM 661 N N . THR A 1 83 ? 7.425 8.199 8.856 1.00 93.25 83 THR A N 1
ATOM 662 C CA . THR A 1 83 ? 6.251 8.490 9.683 1.00 93.25 83 THR A CA 1
ATOM 663 C C . THR A 1 83 ? 5.009 8.046 8.926 1.00 93.25 83 THR A C 1
ATOM 665 O O . THR A 1 83 ? 4.846 8.405 7.756 1.00 93.25 83 THR A O 1
ATOM 668 N N . ILE A 1 84 ? 4.129 7.296 9.583 1.00 93.19 84 ILE A N 1
ATOM 669 C CA . ILE A 1 84 ? 2.872 6.816 9.012 1.00 93.19 84 ILE A CA 1
ATOM 670 C C . ILE A 1 84 ? 1.714 7.314 9.866 1.00 93.19 84 ILE A C 1
ATOM 672 O O . ILE A 1 84 ? 1.575 6.906 11.016 1.00 93.19 84 ILE A O 1
ATOM 676 N N . GLY A 1 85 ? 0.890 8.178 9.283 1.00 92.06 85 GLY A N 1
ATOM 677 C CA . GLY A 1 85 ? -0.406 8.587 9.811 1.00 92.06 85 GLY A CA 1
ATOM 678 C C . GLY A 1 85 ? -1.547 7.852 9.113 1.00 92.06 85 GLY A C 1
ATOM 679 O O . GLY A 1 85 ? -1.398 7.352 7.994 1.00 92.06 85 GLY A O 1
ATOM 680 N N . PHE A 1 86 ? -2.698 7.788 9.770 1.00 90.81 86 PHE A N 1
ATOM 681 C CA . PHE A 1 86 ? -3.946 7.328 9.172 1.00 90.81 86 PHE A CA 1
ATOM 682 C C . PHE A 1 86 ? -4.856 8.542 8.964 1.00 90.81 86 PHE A C 1
ATOM 684 O O . PHE A 1 86 ? -5.088 9.280 9.915 1.00 90.81 86 PHE A O 1
ATOM 691 N N . ASP A 1 87 ? -5.370 8.736 7.744 1.00 83.50 87 ASP A N 1
ATOM 692 C CA . ASP A 1 87 ? -6.267 9.863 7.404 1.00 83.50 87 ASP A CA 1
ATOM 693 C C . ASP A 1 87 ? -7.524 9.859 8.294 1.00 83.50 87 ASP A C 1
ATOM 695 O O . ASP A 1 87 ? -8.066 10.898 8.653 1.00 83.50 87 ASP A O 1
ATOM 699 N N . GLY A 1 88 ? -7.972 8.676 8.725 1.00 77.69 88 GLY A N 1
ATOM 700 C CA . GLY A 1 88 ? -8.984 8.545 9.771 1.00 77.69 88 GLY A CA 1
ATOM 701 C C . GLY A 1 88 ? -10.405 8.906 9.351 1.00 77.69 88 GLY A C 1
ATOM 702 O O . GLY A 1 88 ? -11.328 8.642 10.116 1.00 77.69 88 GLY A O 1
ATOM 703 N N . GLN A 1 89 ? -10.630 9.442 8.150 1.00 85.19 89 GLN A N 1
ATOM 704 C CA . GLN A 1 89 ? -11.979 9.724 7.672 1.00 85.19 89 GLN A CA 1
ATOM 705 C C . GLN A 1 89 ? -12.717 8.434 7.313 1.00 85.19 89 GLN A C 1
ATOM 707 O O . GLN A 1 89 ? -12.454 7.815 6.277 1.00 85.19 89 GLN A O 1
ATOM 712 N N . LEU A 1 90 ? -13.661 8.065 8.177 1.00 89.12 90 LEU A N 1
ATOM 713 C CA . LEU A 1 90 ? -14.500 6.886 8.029 1.00 89.12 90 LEU A CA 1
ATOM 714 C C . LEU A 1 90 ? -15.965 7.283 7.894 1.00 89.12 90 LEU A C 1
ATOM 716 O O . LEU A 1 90 ? -16.501 8.091 8.649 1.00 89.12 90 LEU A O 1
ATOM 720 N N . THR A 1 91 ? -16.632 6.659 6.944 1.00 89.75 91 THR A N 1
ATOM 721 C CA . THR A 1 91 ? -18.068 6.706 6.743 1.00 89.75 91 THR A CA 1
ATOM 722 C C . THR A 1 91 ? -18.672 5.551 7.520 1.00 89.75 91 THR A C 1
ATOM 724 O O . THR A 1 91 ? -18.343 4.384 7.282 1.00 89.75 91 THR A O 1
ATOM 727 N N . CYS A 1 92 ? -19.558 5.872 8.453 1.00 85.81 92 CYS A N 1
ATOM 728 C CA . CYS A 1 92 ? -20.197 4.890 9.306 1.00 85.81 92 CYS A CA 1
ATOM 729 C C . CYS A 1 92 ? -21.685 5.165 9.503 1.00 85.81 92 CYS A C 1
ATOM 731 O O . CYS A 1 92 ? -22.142 6.303 9.409 1.00 85.81 92 CYS A O 1
ATOM 733 N N . HIS A 1 93 ? -22.437 4.122 9.827 1.00 82.75 93 HIS A N 1
ATOM 734 C CA . HIS A 1 93 ? -23.810 4.248 10.306 1.00 82.75 93 HIS A CA 1
ATOM 735 C C . HIS A 1 93 ? -24.010 3.403 11.565 1.00 82.75 93 HIS A C 1
ATOM 737 O O . HIS A 1 93 ? -23.318 2.399 11.777 1.00 82.75 93 HIS A O 1
ATOM 743 N N . ASP A 1 94 ? -24.920 3.853 12.424 1.00 72.62 94 ASP A N 1
ATOM 744 C CA . ASP A 1 94 ? -25.306 3.134 13.627 1.00 72.62 94 ASP A CA 1
ATOM 745 C C . ASP A 1 94 ? -26.199 1.941 13.265 1.00 72.62 94 ASP A C 1
ATOM 747 O O . ASP A 1 94 ? -27.056 1.987 12.385 1.00 72.62 94 ASP A O 1
ATOM 751 N N . GLY A 1 95 ? -25.955 0.816 13.930 1.00 57.62 95 GLY A N 1
ATOM 752 C CA . GLY A 1 95 ? -26.779 -0.381 13.815 1.00 57.62 95 GLY A CA 1
ATOM 753 C C . GLY A 1 95 ? -28.008 -0.376 14.710 1.00 57.62 95 GLY A C 1
ATOM 754 O O . GLY A 1 95 ? -28.786 -1.330 14.670 1.00 57.62 95 GLY A O 1
ATOM 755 N N . GLY A 1 96 ? -28.165 0.658 15.537 1.00 54.78 96 GLY A N 1
ATOM 756 C CA . GLY A 1 96 ? -29.300 0.828 16.425 1.00 54.78 96 GLY A CA 1
ATOM 757 C C . GLY A 1 96 ? -30.558 1.188 15.643 1.00 54.78 96 GLY A C 1
ATOM 758 O O . GLY A 1 96 ? -30.907 2.360 15.529 1.00 54.78 96 GLY A O 1
ATOM 759 N N . GLN A 1 97 ? -31.297 0.187 15.159 1.00 45.22 97 GLN A N 1
ATOM 760 C CA . GLN A 1 97 ? -32.726 0.370 14.908 1.00 45.22 97 GLN A CA 1
ATOM 761 C C . GLN A 1 97 ? -33.422 0.553 16.263 1.00 45.22 97 GLN A C 1
ATOM 763 O O . GLN A 1 97 ? -33.898 -0.402 16.870 1.00 45.22 97 GLN A O 1
ATOM 768 N N . ARG A 1 98 ? -33.453 1.785 16.775 1.00 46.09 98 ARG A N 1
ATOM 769 C CA . ARG A 1 98 ? -34.488 2.172 17.736 1.00 46.09 98 ARG A CA 1
ATOM 770 C C . ARG A 1 98 ? -35.700 2.565 16.903 1.00 46.09 98 ARG A C 1
ATOM 772 O O . ARG A 1 98 ? -35.587 3.500 16.118 1.00 46.09 98 ARG A O 1
ATOM 779 N N . GLU A 1 99 ? -36.831 1.879 17.069 1.00 50.75 99 GLU A N 1
ATOM 780 C CA . GLU A 1 99 ? -38.095 2.210 16.379 1.00 50.75 99 GLU A CA 1
ATOM 781 C C . GLU A 1 99 ? -38.493 3.694 16.558 1.00 50.75 99 GLU A C 1
ATOM 783 O O . GLU A 1 99 ? -39.150 4.266 15.695 1.00 50.75 99 GLU A O 1
ATOM 788 N N . ASP A 1 100 ? -37.992 4.347 17.615 1.00 51.94 100 ASP A N 1
ATOM 789 C CA . ASP A 1 100 ? -38.205 5.763 17.938 1.00 51.94 100 ASP A CA 1
ATOM 790 C C . ASP A 1 100 ? -37.223 6.761 17.285 1.00 51.94 100 ASP A C 1
ATOM 792 O O . ASP A 1 100 ? -37.291 7.963 17.568 1.00 51.94 100 ASP A O 1
ATOM 796 N N . ARG A 1 101 ? -36.271 6.328 16.444 1.00 50.66 101 ARG A N 1
ATOM 797 C CA . ARG A 1 101 ? -35.350 7.247 15.746 1.00 50.66 101 ARG A CA 1
ATOM 798 C C . ARG A 1 101 ? -35.333 6.991 14.239 1.00 50.66 101 ARG A C 1
ATOM 800 O O . ARG A 1 101 ? -35.120 5.855 13.823 1.00 50.66 101 ARG A O 1
ATOM 807 N N . PRO A 1 102 ? -35.491 8.034 13.399 1.00 46.06 102 PRO A N 1
ATOM 808 C CA . PRO A 1 102 ? -35.287 7.880 11.965 1.00 46.06 102 PRO A CA 1
ATOM 809 C C . PRO A 1 102 ? -33.854 7.402 11.716 1.00 46.06 102 PRO A C 1
ATOM 811 O O . PRO A 1 102 ? -32.916 7.958 12.294 1.00 46.06 102 PRO A O 1
ATOM 814 N N . SER A 1 103 ? -33.693 6.380 10.869 1.00 52.16 103 SER A N 1
ATOM 815 C CA . SER A 1 103 ? -32.384 5.857 10.474 1.00 52.16 103 SER A CA 1
ATOM 816 C C . SER A 1 103 ? -31.508 7.010 10.001 1.00 52.16 103 SER A C 1
ATOM 818 O O . SER A 1 103 ? -31.803 7.665 8.996 1.00 52.16 103 SER A O 1
ATOM 820 N N . ARG A 1 104 ? -30.448 7.300 10.755 1.00 57.22 104 ARG A N 1
ATOM 821 C CA . ARG A 1 104 ? -29.508 8.343 10.377 1.00 57.22 104 ARG A CA 1
ATOM 822 C C . ARG A 1 104 ? -28.730 7.803 9.183 1.00 57.22 104 ARG A C 1
ATOM 824 O O . ARG A 1 104 ? -28.120 6.742 9.263 1.00 57.22 104 ARG A O 1
ATOM 831 N N . GLY A 1 105 ? -28.794 8.507 8.054 1.00 59.06 105 GLY A N 1
ATOM 832 C CA . GLY A 1 105 ? -27.949 8.183 6.906 1.00 59.06 105 GLY A CA 1
ATOM 833 C C . GLY A 1 105 ? -26.468 8.139 7.313 1.00 59.06 105 GLY A C 1
ATOM 834 O O . GLY A 1 105 ? -26.106 8.707 8.350 1.00 59.06 105 GLY A O 1
ATOM 835 N N . PRO A 1 106 ? -25.607 7.482 6.517 1.00 68.38 106 PRO A N 1
ATOM 836 C CA . PRO A 1 106 ? -24.199 7.319 6.855 1.00 68.38 106 PRO A CA 1
ATOM 837 C C . PRO A 1 106 ? -23.546 8.670 7.165 1.00 68.38 106 PRO A C 1
ATOM 839 O O . PRO A 1 106 ? -23.571 9.600 6.356 1.00 68.38 106 PRO A O 1
ATOM 842 N N . GLY A 1 107 ? -22.988 8.777 8.368 1.00 78.62 107 GLY A N 1
ATOM 843 C CA . GLY A 1 107 ? -22.244 9.935 8.842 1.00 78.62 107 GLY A CA 1
ATOM 844 C C . GLY A 1 107 ? -20.745 9.750 8.632 1.00 78.62 107 GLY A C 1
ATOM 845 O O . GLY A 1 107 ? -20.250 8.628 8.555 1.00 78.62 107 GLY A O 1
ATOM 846 N N . ARG A 1 108 ? -20.004 10.859 8.559 1.00 82.00 108 ARG A N 1
ATOM 847 C CA . ARG A 1 108 ? -18.538 10.832 8.633 1.00 82.00 108 ARG A CA 1
ATOM 848 C C . ARG A 1 108 ? -18.089 10.955 10.082 1.00 82.00 108 ARG A C 1
ATOM 850 O O . ARG A 1 108 ? -18.581 11.816 10.810 1.00 82.00 108 ARG A O 1
ATOM 857 N N . VAL A 1 109 ? -17.132 10.124 10.465 1.00 82.75 109 VAL A N 1
ATOM 858 C CA 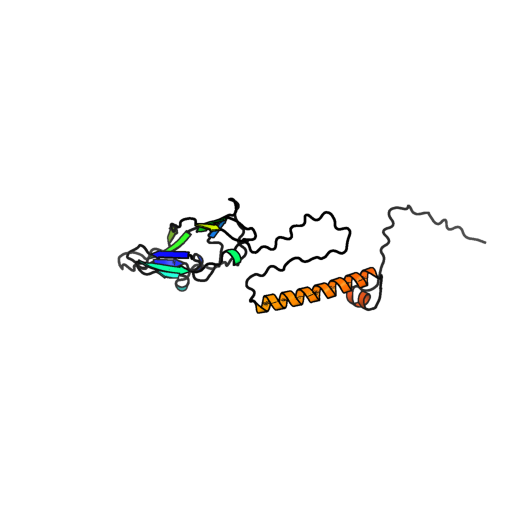. VAL A 1 109 ? -16.451 10.152 11.757 1.00 82.75 109 VAL A CA 1
ATOM 859 C C . VAL A 1 109 ? -14.950 10.196 11.506 1.00 82.75 109 VAL A C 1
ATOM 861 O O . VAL A 1 109 ? -14.436 9.526 10.613 1.00 82.75 109 VAL A O 1
ATOM 864 N N . GLN A 1 110 ? -14.255 11.004 12.303 1.00 82.94 110 GLN A N 1
ATOM 865 C CA . GLN A 1 110 ? -12.801 11.005 12.352 1.00 82.94 110 GLN A CA 1
ATOM 866 C C . GLN A 1 110 ? -12.355 9.9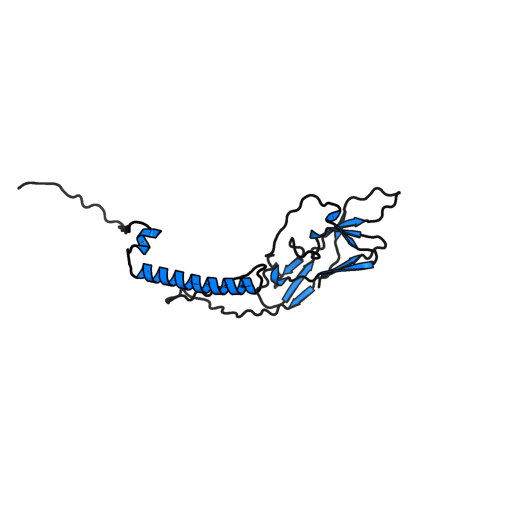33 13.348 1.00 82.94 110 GLN A C 1
ATOM 868 O O . GLN A 1 110 ? -12.631 10.039 14.544 1.00 82.94 110 GLN A O 1
ATOM 873 N N . ALA A 1 111 ? -11.692 8.893 12.857 1.00 81.38 111 ALA A N 1
ATOM 874 C CA . ALA A 1 111 ? -11.010 7.934 13.703 1.00 81.38 111 ALA A CA 1
ATOM 875 C C . ALA A 1 111 ? -9.763 8.586 14.301 1.00 81.38 111 ALA A C 1
ATOM 877 O O . ALA A 1 111 ? -8.951 9.179 13.588 1.00 81.38 111 ALA A O 1
ATOM 878 N N . ASP A 1 112 ? -9.631 8.451 15.614 1.00 77.12 112 ASP A N 1
ATOM 879 C CA . ASP A 1 112 ? -8.430 8.829 16.341 1.00 77.12 112 ASP A CA 1
ATOM 880 C C . ASP A 1 112 ? -7.361 7.753 16.121 1.00 77.12 112 ASP A C 1
ATOM 882 O O . ASP A 1 112 ? -7.599 6.566 16.372 1.00 77.12 112 ASP A O 1
ATOM 886 N N . ALA A 1 113 ? -6.214 8.156 15.581 1.00 82.19 113 ALA A N 1
ATOM 887 C CA . ALA A 1 113 ? -5.108 7.260 15.286 1.00 82.19 113 ALA A CA 1
ATOM 888 C C . ALA A 1 113 ? -3.777 7.985 15.482 1.00 82.19 113 ALA A C 1
ATOM 890 O O . ALA A 1 113 ? -3.510 9.004 14.843 1.00 82.19 113 ALA A O 1
ATOM 891 N N . ASP A 1 114 ? -2.924 7.414 16.327 1.00 82.00 114 ASP A N 1
ATOM 892 C CA . ASP A 1 114 ? -1.574 7.919 16.531 1.00 82.00 114 ASP A CA 1
ATOM 893 C C . ASP A 1 114 ? -0.695 7.622 15.315 1.00 82.00 114 ASP A C 1
ATOM 895 O O . ASP A 1 114 ? -0.694 6.514 14.765 1.00 82.00 114 ASP A O 1
ATOM 899 N N . ALA A 1 115 ? 0.099 8.614 14.914 1.00 85.06 115 ALA A N 1
ATOM 900 C CA . ALA A 1 115 ? 1.127 8.407 13.911 1.00 85.06 115 ALA A CA 1
ATOM 901 C C . ALA A 1 115 ? 2.233 7.504 14.472 1.00 85.06 115 ALA A C 1
ATOM 903 O O . ALA A 1 115 ? 2.717 7.701 15.589 1.00 85.06 115 ALA A O 1
ATOM 904 N N . ILE A 1 116 ? 2.677 6.540 13.670 1.00 87.06 116 ILE A N 1
ATOM 905 C CA . ILE A 1 116 ? 3.753 5.621 14.043 1.00 87.06 116 ILE A CA 1
ATOM 906 C C . ILE A 1 116 ? 5.036 5.950 13.285 1.00 87.06 116 ILE A C 1
ATOM 908 O O . ILE A 1 116 ? 5.004 6.357 12.123 1.00 87.06 116 ILE A O 1
ATOM 912 N N . GLN A 1 117 ? 6.175 5.729 13.939 1.00 83.56 117 GLN A N 1
ATOM 913 C CA . GLN A 1 117 ? 7.487 5.743 13.297 1.00 83.56 117 GLN A CA 1
ATOM 914 C C . GLN A 1 117 ? 7.887 4.316 12.935 1.00 83.56 117 GLN A C 1
ATOM 916 O O . GLN A 1 117 ? 7.817 3.409 13.767 1.00 83.56 117 GLN A O 1
ATOM 921 N N . LEU A 1 118 ? 8.316 4.122 11.695 1.00 84.06 118 LEU A N 1
ATOM 922 C CA . LEU A 1 118 ? 8.795 2.845 11.188 1.00 84.06 118 LEU A CA 1
ATOM 923 C C . LEU A 1 118 ? 10.201 3.019 10.621 1.00 84.06 118 LEU A C 1
ATOM 925 O O . LEU A 1 118 ? 10.390 3.698 9.611 1.00 84.06 118 LEU A O 1
ATOM 929 N N . GLU A 1 119 ? 11.177 2.344 11.225 1.00 83.62 119 GLU A N 1
ATOM 930 C CA . GLU A 1 119 ? 12.515 2.238 10.647 1.00 83.62 119 GLU A CA 1
ATOM 931 C C . GLU A 1 119 ? 12.469 1.256 9.469 1.00 83.62 119 GLU A C 1
ATOM 933 O O . GLU A 1 119 ? 12.366 0.034 9.634 1.00 83.62 119 GLU A O 1
ATOM 938 N N . PHE A 1 120 ? 12.562 1.781 8.250 1.00 78.25 120 PHE A N 1
ATOM 939 C CA . PHE A 1 120 ? 12.685 0.950 7.066 1.00 78.25 120 PHE A CA 1
ATOM 940 C C . PHE A 1 120 ? 14.154 0.628 6.809 1.00 78.25 120 PHE A C 1
ATOM 942 O O . PHE A 1 120 ? 14.933 1.427 6.277 1.00 78.25 120 PHE A O 1
ATOM 949 N N . ARG A 1 121 ? 14.543 -0.596 7.161 1.00 75.19 121 ARG A N 1
ATOM 950 C CA . ARG A 1 121 ? 15.875 -1.124 6.863 1.00 75.19 121 ARG A CA 1
ATOM 951 C C . ARG A 1 121 ? 15.877 -1.618 5.424 1.00 75.19 121 ARG A C 1
ATOM 953 O O . ARG A 1 121 ? 15.512 -2.753 5.129 1.00 75.19 121 ARG A O 1
ATOM 960 N N . SER A 1 122 ? 16.238 -0.732 4.502 1.00 56.31 122 SER A N 1
ATOM 961 C CA . SER A 1 122 ? 16.273 -1.087 3.087 1.00 56.31 122 SER A CA 1
ATOM 962 C C . SER A 1 122 ? 17.269 -2.231 2.850 1.00 56.31 122 SER A C 1
ATOM 964 O O . SER A 1 122 ? 18.425 -2.133 3.266 1.00 56.31 122 SER A O 1
ATOM 966 N N . VAL A 1 123 ? 16.877 -3.260 2.096 1.00 52.78 123 VAL A N 1
ATOM 967 C CA . VAL A 1 123 ? 17.825 -4.186 1.447 1.00 52.78 123 VAL A CA 1
ATOM 968 C C . VAL A 1 123 ? 18.169 -3.624 0.069 1.00 52.78 123 VAL A C 1
ATOM 970 O O . VAL A 1 123 ? 17.973 -4.256 -0.966 1.00 52.78 123 VAL A O 1
ATOM 973 N N . VAL A 1 124 ? 18.620 -2.373 0.018 1.00 46.72 124 VAL A N 1
ATOM 974 C CA . VAL A 1 124 ? 19.035 -1.773 -1.247 1.00 46.72 124 VAL A CA 1
ATOM 975 C C . VAL A 1 124 ? 20.515 -2.063 -1.421 1.00 46.72 124 VAL A C 1
ATOM 977 O O . VAL A 1 124 ? 21.371 -1.457 -0.778 1.00 46.72 124 VAL A O 1
ATOM 980 N N . ARG A 1 125 ? 20.833 -2.975 -2.346 1.00 43.75 125 ARG A N 1
ATOM 981 C CA . ARG A 1 125 ? 22.150 -3.017 -2.994 1.00 43.75 125 ARG A CA 1
ATOM 982 C C . ARG A 1 125 ? 22.317 -1.717 -3.783 1.00 43.75 125 ARG A C 1
ATOM 984 O O . ARG A 1 125 ? 22.030 -1.649 -4.975 1.00 43.75 125 ARG A O 1
ATOM 991 N N . ARG A 1 126 ? 22.709 -0.650 -3.091 1.00 39.75 126 ARG A N 1
ATOM 992 C CA . ARG A 1 126 ? 22.924 0.676 -3.666 1.00 39.75 126 ARG A CA 1
ATOM 993 C C . ARG A 1 126 ? 24.182 0.619 -4.529 1.00 39.75 126 ARG A C 1
ATOM 995 O O . ARG A 1 126 ? 25.293 0.653 -4.017 1.00 39.75 126 ARG A O 1
ATOM 1002 N N . ARG A 1 127 ? 24.016 0.543 -5.849 1.00 40.88 127 ARG A N 1
ATOM 1003 C CA . ARG A 1 127 ? 25.079 0.877 -6.806 1.00 40.88 127 ARG A CA 1
ATOM 1004 C C . ARG A 1 127 ? 24.759 2.247 -7.397 1.00 40.88 127 ARG A C 1
ATOM 1006 O O . ARG A 1 127 ? 24.307 2.368 -8.526 1.00 40.88 127 ARG A O 1
ATOM 1013 N N . THR A 1 128 ? 24.913 3.292 -6.590 1.00 37.66 128 THR A N 1
ATOM 1014 C CA . THR A 1 128 ? 24.874 4.680 -7.067 1.00 37.66 128 THR A CA 1
ATOM 1015 C C . THR A 1 128 ? 26.254 5.051 -7.590 1.00 37.66 128 THR A C 1
ATOM 1017 O O . THR A 1 128 ? 27.104 5.498 -6.826 1.00 37.66 128 THR A O 1
ATOM 1020 N N . THR A 1 129 ? 26.487 4.876 -8.887 1.00 39.28 129 THR A N 1
ATOM 1021 C CA . THR A 1 129 ? 27.569 5.583 -9.580 1.00 39.28 129 THR A CA 1
ATOM 1022 C C . THR A 1 129 ? 26.973 6.795 -10.278 1.00 39.28 129 THR A C 1
ATOM 1024 O O . THR A 1 129 ? 26.157 6.657 -11.187 1.00 39.28 129 THR A O 1
ATOM 1027 N N . ARG A 1 130 ? 27.382 7.987 -9.833 1.00 40.56 130 ARG A N 1
ATOM 1028 C CA . ARG A 1 130 ? 27.226 9.251 -10.557 1.00 40.56 130 ARG A CA 1
ATOM 1029 C C . ARG A 1 130 ? 27.997 9.104 -11.871 1.00 40.56 130 ARG A C 1
ATOM 1031 O O . ARG A 1 130 ? 29.210 9.275 -11.890 1.00 40.56 130 ARG A O 1
ATOM 1038 N N . ALA A 1 131 ? 27.320 8.673 -12.930 1.00 39.56 131 ALA A N 1
ATOM 1039 C CA . ALA A 1 131 ? 27.946 8.484 -14.228 1.00 39.56 131 ALA A CA 1
ATOM 1040 C C . ALA A 1 131 ? 28.091 9.851 -14.906 1.00 39.56 131 ALA A C 1
ATOM 1042 O O . ALA A 1 131 ? 27.101 10.470 -15.292 1.00 39.56 131 ALA A O 1
ATOM 1043 N N . GLY A 1 132 ? 29.334 10.322 -15.039 1.00 40.41 132 GLY A N 1
ATOM 1044 C CA . GLY A 1 132 ? 29.686 11.166 -16.178 1.00 40.41 132 GLY A CA 1
ATOM 1045 C C . GLY A 1 132 ? 29.389 10.411 -17.478 1.00 40.41 132 GLY A C 1
ATOM 1046 O O . GLY A 1 132 ? 29.254 9.185 -17.459 1.00 40.41 132 GLY A O 1
ATOM 1047 N N . ALA A 1 133 ? 29.241 11.143 -18.584 1.00 39.25 133 ALA A N 1
ATOM 1048 C CA . ALA A 1 133 ? 28.923 10.569 -19.890 1.00 39.25 133 ALA A CA 1
ATOM 1049 C C . ALA A 1 133 ? 29.821 9.343 -20.179 1.00 39.25 133 ALA A C 1
ATOM 1051 O O . ALA A 1 133 ? 31.046 9.475 -20.150 1.00 39.25 133 ALA A O 1
ATOM 1052 N N . PRO A 1 134 ? 29.248 8.146 -20.391 1.00 43.69 134 PRO A N 1
ATOM 1053 C CA . PRO A 1 134 ? 30.036 6.930 -20.484 1.00 43.69 134 PRO A CA 1
ATOM 1054 C C . PRO A 1 134 ? 30.694 6.840 -21.861 1.00 43.69 134 PRO A C 1
ATOM 1056 O O . PRO A 1 134 ? 30.033 6.642 -22.877 1.00 43.69 134 PRO A O 1
ATOM 1059 N N . THR A 1 135 ? 32.018 6.945 -21.886 1.00 39.00 135 THR A N 1
ATOM 1060 C CA . THR A 1 135 ? 32.869 6.558 -23.014 1.00 39.00 135 THR A CA 1
ATOM 1061 C C . THR A 1 135 ? 33.220 5.073 -22.884 1.00 39.00 135 THR A C 1
ATOM 1063 O O . THR A 1 135 ? 34.322 4.698 -22.497 1.00 39.00 135 THR A O 1
ATOM 1066 N N . GLY A 1 136 ? 32.248 4.195 -23.137 1.00 49.31 136 GLY A N 1
ATOM 1067 C CA . GLY A 1 136 ? 32.450 2.743 -23.097 1.00 49.31 136 GLY A CA 1
ATOM 1068 C C . GLY A 1 136 ? 31.151 1.946 -23.253 1.00 49.31 136 GLY A C 1
ATOM 1069 O O . GLY A 1 136 ? 30.069 2.526 -23.144 1.00 49.31 136 GLY A O 1
ATOM 1070 N N . PRO A 1 137 ? 31.226 0.625 -23.521 1.00 42.66 137 PRO A N 1
ATOM 1071 C CA . PRO A 1 137 ? 30.046 -0.224 -23.667 1.00 42.66 137 PRO A CA 1
ATOM 1072 C C . PRO A 1 137 ? 29.200 -0.174 -22.387 1.00 42.66 137 PRO A C 1
ATOM 1074 O O . PRO A 1 137 ? 29.626 -0.605 -21.317 1.00 42.66 137 PRO A O 1
ATOM 1077 N N . MET A 1 138 ? 28.004 0.406 -22.497 1.00 41.91 138 MET A N 1
ATOM 1078 C CA . MET A 1 138 ? 27.101 0.603 -21.369 1.00 41.91 138 MET A CA 1
ATOM 1079 C C . MET A 1 138 ? 26.473 -0.720 -20.920 1.00 41.91 138 MET A C 1
ATOM 1081 O O . MET A 1 138 ? 25.755 -1.373 -21.680 1.00 41.91 138 MET A O 1
ATOM 1085 N N . ASP A 1 139 ? 26.686 -1.083 -19.655 1.00 46.16 139 ASP A N 1
ATOM 1086 C CA . ASP A 1 139 ?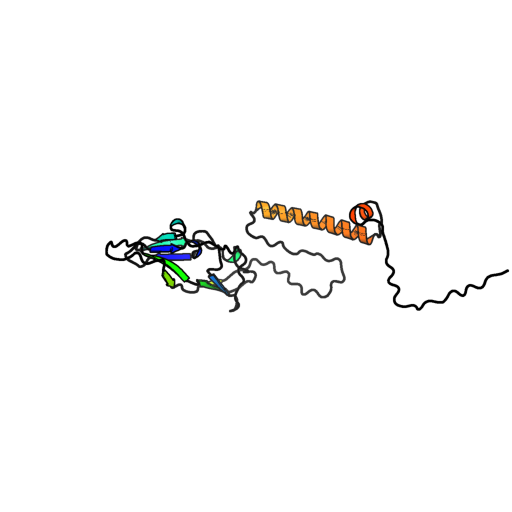 25.953 -2.164 -19.001 1.00 46.16 139 ASP A CA 1
ATOM 1087 C C . ASP A 1 139 ? 24.682 -1.607 -18.338 1.00 46.16 139 ASP A C 1
ATOM 1089 O O . ASP A 1 139 ? 24.686 -1.137 -17.199 1.00 46.16 139 ASP A O 1
ATOM 1093 N N . TYR A 1 140 ? 23.575 -1.606 -19.083 1.00 46.06 140 TYR A N 1
ATOM 1094 C CA . TYR A 1 140 ? 22.274 -1.144 -18.598 1.00 46.06 140 TYR A CA 1
ATOM 1095 C C . TYR A 1 140 ? 21.608 -2.198 -17.706 1.00 46.06 140 TYR A C 1
ATOM 1097 O O . TYR A 1 140 ? 20.668 -2.884 -18.109 1.00 46.06 140 TYR A O 1
ATOM 1105 N N . THR A 1 141 ? 22.065 -2.346 -16.467 1.00 51.44 141 THR A N 1
ATOM 1106 C CA . THR A 1 141 ? 21.340 -3.138 -15.463 1.00 51.44 141 THR A CA 1
ATOM 1107 C C . THR A 1 141 ? 20.397 -2.234 -14.670 1.00 51.44 141 THR A C 1
ATOM 1109 O O . THR A 1 141 ? 20.666 -1.907 -13.514 1.00 51.44 141 THR A O 1
ATOM 1112 N N . LYS A 1 142 ? 19.281 -1.804 -15.275 1.00 54.34 142 LYS A N 1
ATOM 1113 C CA . LYS A 1 142 ? 18.159 -1.252 -14.498 1.00 54.34 142 LYS A CA 1
ATOM 1114 C C . LYS A 1 142 ? 17.382 -2.430 -13.913 1.00 54.34 142 LYS A C 1
ATOM 1116 O O . LYS A 1 142 ? 16.880 -3.266 -14.655 1.00 54.34 142 LYS A O 1
ATOM 1121 N N . ALA A 1 143 ? 17.311 -2.521 -12.587 1.00 58.69 143 ALA A N 1
ATOM 1122 C CA . ALA A 1 143 ? 16.520 -3.558 -11.934 1.00 58.69 143 ALA A CA 1
ATOM 1123 C C . ALA A 1 143 ? 15.029 -3.367 -12.267 1.00 58.69 143 ALA A C 1
ATOM 1125 O O . ALA A 1 143 ? 14.512 -2.248 -12.207 1.00 58.69 143 ALA A O 1
ATOM 1126 N N . ALA A 1 144 ? 14.346 -4.455 -12.627 1.00 63.34 144 ALA A N 1
ATOM 1127 C CA . ALA A 1 144 ? 12.903 -4.444 -12.814 1.00 63.34 144 ALA A CA 1
ATOM 1128 C C . ALA A 1 144 ? 12.210 -4.200 -11.463 1.00 63.34 144 ALA A C 1
ATOM 1130 O O . ALA A 1 144 ? 12.512 -4.867 -10.473 1.00 63.34 144 ALA A O 1
ATOM 1131 N N . ALA A 1 145 ? 11.292 -3.235 -11.429 1.00 61.12 145 ALA A N 1
ATOM 1132 C CA . ALA A 1 145 ? 10.362 -3.054 -10.322 1.00 61.12 145 ALA A CA 1
ATOM 1133 C C . ALA A 1 145 ? 9.106 -3.887 -10.609 1.00 61.12 145 ALA A C 1
ATOM 1135 O O . ALA A 1 145 ? 8.642 -3.927 -11.747 1.00 61.12 145 ALA A O 1
ATOM 1136 N N . TYR A 1 146 ? 8.572 -4.562 -9.592 1.00 62.72 146 TYR A N 1
ATOM 1137 C CA . TYR A 1 146 ? 7.429 -5.461 -9.733 1.00 62.72 146 TYR A CA 1
ATOM 1138 C C . TYR A 1 146 ? 6.305 -5.019 -8.799 1.00 62.72 146 TYR A C 1
ATOM 1140 O O . TYR A 1 146 ? 6.519 -4.965 -7.591 1.00 62.72 146 TYR A O 1
ATOM 1148 N N . SER A 1 147 ? 5.106 -4.794 -9.328 1.00 65.81 147 SER A N 1
ATOM 1149 C CA . SER A 1 147 ? 3.877 -4.669 -8.539 1.00 65.81 147 SER A CA 1
ATOM 1150 C C . SER A 1 147 ? 3.098 -5.987 -8.608 1.00 65.81 147 SER A C 1
ATOM 1152 O O . SER A 1 147 ? 2.947 -6.572 -9.680 1.00 65.81 147 SER A O 1
ATOM 1154 N N . ASN A 1 148 ? 2.674 -6.520 -7.455 1.00 51.03 148 ASN A N 1
ATOM 1155 C CA . ASN A 1 148 ? 1.818 -7.716 -7.334 1.00 51.03 148 ASN A CA 1
ATOM 1156 C C . ASN A 1 148 ? 2.236 -8.954 -8.165 1.00 51.03 148 ASN A C 1
ATOM 1158 O O . ASN A 1 148 ? 1.407 -9.756 -8.595 1.00 51.03 148 ASN A O 1
ATOM 1162 N N . CYS A 1 149 ? 3.540 -9.153 -8.383 1.00 67.81 149 CYS A N 1
ATOM 1163 C CA . CYS A 1 149 ? 4.061 -10.349 -9.047 1.00 67.81 149 CYS A CA 1
ATOM 1164 C C . CYS A 1 149 ? 4.382 -11.459 -8.034 1.00 67.81 149 CYS A C 1
ATOM 1166 O O . CYS A 1 149 ? 5.096 -11.222 -7.055 1.00 67.81 149 CYS A O 1
ATOM 1168 N N . SER A 1 150 ? 3.938 -12.690 -8.315 1.00 69.31 150 SER A N 1
ATOM 1169 C CA . SER A 1 150 ? 4.386 -13.888 -7.592 1.00 69.31 150 SER A CA 1
ATOM 1170 C C . SER A 1 150 ? 5.882 -14.149 -7.814 1.00 69.31 150 SER A C 1
ATOM 1172 O O . SER A 1 150 ? 6.472 -13.678 -8.791 1.00 69.31 150 SER A O 1
ATOM 1174 N N . THR A 1 151 ? 6.502 -14.954 -6.946 1.00 67.88 151 THR A N 1
ATOM 1175 C CA . THR A 1 151 ? 7.915 -15.356 -7.084 1.00 67.88 151 THR A CA 1
ATOM 1176 C C . THR A 1 151 ? 8.199 -16.011 -8.440 1.00 67.88 151 THR A C 1
ATOM 1178 O O . THR A 1 151 ? 9.183 -15.669 -9.087 1.00 67.88 151 THR A O 1
ATOM 1181 N N . SER A 1 152 ? 7.298 -16.868 -8.931 1.00 64.75 152 SER A N 1
ATOM 1182 C CA . SER A 1 152 ? 7.421 -17.509 -10.248 1.00 64.75 152 SER A CA 1
ATOM 1183 C C . SER A 1 152 ? 7.372 -16.510 -11.412 1.00 64.75 152 SER A C 1
ATOM 1185 O O . SER A 1 152 ? 8.179 -16.609 -12.335 1.00 64.75 152 SER A O 1
ATOM 1187 N N . ARG A 1 153 ? 6.495 -15.496 -11.349 1.00 74.31 153 ARG A N 1
ATOM 1188 C CA . ARG A 1 153 ? 6.422 -14.419 -12.357 1.00 74.31 153 ARG A CA 1
ATOM 1189 C C . ARG A 1 153 ? 7.680 -13.552 -12.358 1.00 74.31 153 ARG A C 1
ATOM 1191 O O . ARG A 1 153 ? 8.171 -13.210 -13.429 1.00 74.31 153 ARG A O 1
ATOM 1198 N N . LYS A 1 154 ? 8.229 -13.238 -11.179 1.00 71.62 154 LYS A N 1
ATOM 1199 C CA . LYS A 1 154 ? 9.491 -12.487 -11.050 1.00 71.62 154 LYS A CA 1
ATOM 1200 C C . LYS A 1 154 ? 10.654 -13.234 -11.706 1.00 71.62 154 LYS A C 1
ATOM 1202 O O . LYS A 1 154 ? 11.407 -12.628 -12.464 1.00 71.62 154 LYS A O 1
ATOM 1207 N N . THR A 1 155 ? 10.765 -14.544 -11.478 1.00 71.44 155 THR A N 1
ATOM 1208 C CA . THR A 1 155 ? 11.802 -15.373 -12.110 1.00 71.44 155 THR A CA 1
ATOM 1209 C C . THR A 1 155 ? 11.643 -15.412 -13.631 1.00 71.44 155 THR A C 1
ATOM 1211 O O . THR A 1 155 ? 12.618 -15.199 -14.347 1.00 71.44 155 THR A O 1
ATOM 1214 N N . ALA A 1 156 ? 10.417 -15.589 -14.137 1.00 78.75 156 ALA A N 1
ATOM 1215 C CA . ALA A 1 156 ? 10.150 -15.574 -15.577 1.00 78.75 156 ALA A CA 1
ATOM 1216 C C . ALA A 1 156 ? 10.518 -14.226 -16.228 1.00 78.75 156 ALA A C 1
ATOM 1218 O O . ALA A 1 156 ? 11.155 -14.200 -17.281 1.00 78.75 156 ALA A O 1
ATOM 1219 N N . LEU A 1 157 ? 10.184 -13.106 -15.578 1.00 82.44 157 LEU A N 1
ATOM 1220 C CA . LEU A 1 157 ? 10.554 -11.761 -16.032 1.00 82.44 157 LEU A CA 1
ATOM 1221 C C . LEU A 1 157 ? 12.071 -11.534 -16.032 1.00 82.44 157 LEU A C 1
ATOM 1223 O O . LEU A 1 157 ? 12.596 -10.953 -16.980 1.00 82.44 157 LEU A O 1
ATOM 1227 N N . ALA A 1 158 ? 12.790 -12.018 -15.016 1.00 77.31 158 ALA A N 1
ATOM 1228 C CA . ALA A 1 158 ? 14.249 -11.922 -14.971 1.00 77.31 158 ALA A CA 1
ATOM 1229 C C . ALA A 1 158 ? 14.916 -12.699 -16.126 1.00 77.31 158 ALA A C 1
ATOM 1231 O O . ALA A 1 158 ? 15.846 -12.197 -16.771 1.00 77.31 158 ALA A O 1
ATOM 1232 N N . SER A 1 159 ? 14.405 -13.895 -16.437 1.00 80.62 159 SER A N 1
ATOM 1233 C CA . SER A 1 159 ? 14.854 -14.684 -17.589 1.00 80.62 159 SER A CA 1
ATOM 1234 C C . SER A 1 159 ? 14.537 -13.988 -18.916 1.00 80.62 159 SER A C 1
ATOM 1236 O O . SER A 1 159 ? 15.421 -13.869 -19.767 1.00 80.62 159 SER A O 1
ATOM 1238 N N . ALA A 1 160 ? 13.317 -13.469 -19.076 1.00 85.25 160 ALA A N 1
ATOM 1239 C CA . ALA A 1 160 ? 12.903 -12.740 -20.274 1.00 85.25 160 ALA A CA 1
ATOM 1240 C C . ALA A 1 160 ? 13.753 -11.479 -20.501 1.00 85.25 160 ALA A C 1
ATOM 1242 O O . ALA A 1 160 ? 14.181 -11.217 -21.623 1.00 85.25 160 ALA A O 1
ATOM 1243 N N . HIS A 1 161 ? 14.072 -10.736 -19.438 1.00 82.56 161 HIS A N 1
ATOM 1244 C CA . HIS A 1 161 ? 14.913 -9.542 -19.516 1.00 82.56 161 HIS A CA 1
ATOM 1245 C C . HIS A 1 161 ? 16.333 -9.861 -20.008 1.00 82.56 161 HIS A C 1
ATOM 1247 O O . HIS A 1 161 ? 16.881 -9.144 -20.846 1.00 82.56 161 HIS A O 1
ATOM 1253 N N . THR A 1 162 ? 16.923 -10.962 -19.535 1.00 82.81 162 THR A N 1
ATOM 1254 C CA . THR A 1 162 ? 18.244 -11.415 -20.004 1.00 82.81 162 THR A CA 1
ATOM 1255 C C . THR A 1 162 ? 18.224 -11.734 -21.501 1.00 82.81 162 THR A C 1
ATOM 1257 O O . THR A 1 162 ? 19.100 -11.283 -22.235 1.00 82.81 162 THR A O 1
ATOM 1260 N N . GLN A 1 163 ? 17.192 -12.437 -21.975 1.00 87.94 163 GLN A N 1
ATOM 1261 C CA . GLN A 1 163 ? 17.041 -12.756 -23.399 1.00 87.94 163 GLN A CA 1
ATOM 1262 C C . GLN A 1 163 ? 16.808 -11.499 -24.247 1.00 87.94 163 GLN A C 1
ATOM 1264 O O . GLN A 1 163 ? 17.424 -11.336 -25.301 1.00 87.94 163 GLN A O 1
ATOM 1269 N N . ALA A 1 164 ? 15.973 -10.573 -23.769 1.00 86.06 164 ALA A N 1
ATOM 1270 C CA . ALA A 1 164 ? 15.732 -9.295 -24.431 1.00 86.06 164 ALA A CA 1
ATOM 1271 C C . ALA A 1 164 ? 17.028 -8.485 -24.592 1.00 86.06 164 ALA A C 1
ATOM 1273 O O . ALA A 1 164 ? 17.276 -7.935 -25.667 1.00 86.06 164 ALA A O 1
ATOM 1274 N N . LYS A 1 165 ? 17.897 -8.475 -23.570 1.00 84.38 165 LYS A N 1
ATOM 1275 C CA . LYS A 1 165 ? 19.225 -7.849 -23.649 1.00 84.38 165 LYS A CA 1
ATOM 1276 C C . LYS A 1 165 ? 20.076 -8.481 -24.750 1.00 84.38 165 LYS A C 1
ATOM 1278 O O . LYS A 1 165 ? 20.645 -7.752 -25.557 1.00 84.38 165 LYS A O 1
ATOM 1283 N N . THR A 1 166 ? 20.118 -9.810 -24.836 1.00 88.00 166 THR A N 1
ATOM 1284 C CA . THR A 1 166 ? 20.839 -10.511 -25.910 1.00 88.00 166 THR A CA 1
ATOM 1285 C C . THR A 1 166 ? 20.326 -10.109 -27.294 1.00 88.00 166 THR A C 1
ATOM 1287 O O . THR A 1 166 ? 21.128 -9.794 -28.175 1.00 88.00 166 THR A O 1
ATOM 1290 N N . TYR A 1 167 ? 19.006 -10.048 -27.494 1.00 88.56 167 TYR A N 1
ATOM 1291 C CA . TYR A 1 167 ? 18.435 -9.610 -28.772 1.00 88.56 167 TYR A CA 1
ATOM 1292 C C . TYR A 1 167 ? 18.769 -8.152 -29.099 1.00 88.56 167 TYR A C 1
ATOM 1294 O O . TYR A 1 167 ? 19.142 -7.859 -30.237 1.00 88.56 167 TYR A O 1
ATOM 1302 N N . ALA A 1 168 ? 18.697 -7.255 -28.113 1.00 87.75 168 ALA A N 1
ATOM 1303 C CA . ALA A 1 168 ? 19.047 -5.848 -28.284 1.00 87.75 168 ALA A CA 1
ATOM 1304 C C . ALA A 1 168 ? 20.530 -5.669 -28.651 1.00 87.75 168 ALA A C 1
ATOM 1306 O O . ALA A 1 168 ? 20.841 -4.962 -29.609 1.00 87.75 168 ALA A O 1
ATOM 1307 N N . THR A 1 169 ? 21.442 -6.363 -27.964 1.00 88.19 169 THR A N 1
ATOM 1308 C CA . THR A 1 169 ? 22.879 -6.342 -28.282 1.00 88.19 169 THR A CA 1
ATOM 1309 C C . THR A 1 169 ? 23.156 -6.899 -29.677 1.00 88.19 169 THR A C 1
ATOM 1311 O O . THR A 1 169 ? 23.902 -6.291 -30.442 1.00 88.19 169 THR A O 1
ATOM 1314 N N . ASN A 1 170 ? 22.512 -8.004 -30.058 1.00 88.00 170 ASN A N 1
ATOM 1315 C CA . ASN A 1 170 ? 22.651 -8.565 -31.403 1.00 88.00 170 ASN A CA 1
ATOM 1316 C C . ASN A 1 170 ? 22.121 -7.614 -32.485 1.00 88.00 170 ASN A C 1
ATOM 1318 O O . ASN A 1 170 ? 22.685 -7.559 -33.575 1.00 88.00 170 ASN A O 1
ATOM 1322 N N . SER A 1 171 ? 21.047 -6.875 -32.196 1.00 84.81 171 SER A N 1
ATOM 1323 C CA . SER A 1 171 ? 20.514 -5.847 -33.094 1.00 84.81 171 SER A CA 1
ATOM 1324 C C . SER A 1 171 ? 21.496 -4.683 -33.255 1.00 84.81 171 SER A C 1
ATOM 1326 O O . SER A 1 171 ? 21.796 -4.283 -34.377 1.00 84.81 171 SER A O 1
ATOM 1328 N N . LEU A 1 172 ? 22.071 -4.196 -32.150 1.00 84.62 172 LEU A N 1
ATOM 1329 C CA . LEU A 1 172 ? 23.067 -3.124 -32.169 1.00 84.62 172 LEU A CA 1
ATOM 1330 C C . LEU A 1 172 ? 24.326 -3.524 -32.948 1.00 84.62 172 LEU A C 1
ATOM 1332 O O . LEU A 1 172 ? 24.774 -2.775 -33.809 1.00 84.62 172 LEU A O 1
ATOM 1336 N N . ASN A 1 173 ? 24.867 -4.717 -32.694 1.00 87.06 173 ASN A N 1
ATOM 1337 C CA . ASN A 1 173 ? 26.036 -5.223 -33.418 1.00 87.06 173 ASN A CA 1
ATOM 1338 C C . ASN A 1 173 ? 25.748 -5.369 -34.919 1.00 87.06 173 ASN A C 1
ATOM 1340 O O . ASN A 1 173 ? 26.583 -5.016 -35.748 1.00 87.06 173 ASN A O 1
ATOM 1344 N N . TYR A 1 174 ? 24.547 -5.840 -35.268 1.00 85.44 174 TYR A N 1
ATOM 1345 C CA . TYR A 1 174 ? 24.099 -5.921 -36.654 1.00 85.44 174 TYR A CA 1
ATOM 1346 C C . TYR A 1 174 ? 24.028 -4.529 -37.310 1.00 85.44 174 TYR A C 1
ATOM 1348 O O . TYR A 1 174 ? 24.575 -4.349 -38.395 1.00 85.44 174 TYR A O 1
ATOM 1356 N N . MET A 1 175 ? 23.443 -3.528 -36.643 1.00 81.81 175 MET A N 1
ATOM 1357 C CA . MET A 1 175 ? 23.384 -2.155 -37.167 1.00 81.81 175 MET A CA 1
ATOM 1358 C C . MET A 1 175 ? 24.774 -1.517 -37.304 1.00 81.81 175 MET A C 1
ATOM 1360 O O . MET A 1 175 ? 25.069 -0.917 -38.334 1.00 81.81 175 MET A O 1
ATOM 1364 N N . ASN A 1 176 ? 25.658 -1.709 -36.321 1.00 83.19 176 ASN A N 1
ATOM 1365 C CA . ASN A 1 176 ? 27.023 -1.171 -36.345 1.00 83.19 176 ASN A CA 1
ATOM 1366 C C . ASN A 1 176 ? 27.901 -1.800 -37.434 1.00 83.19 176 ASN A C 1
ATOM 1368 O O . ASN A 1 176 ? 28.862 -1.179 -37.876 1.00 83.19 176 ASN A O 1
ATOM 1372 N N . SER A 1 177 ? 27.573 -3.012 -37.889 1.00 81.38 177 SER A N 1
ATOM 1373 C CA . SER A 1 177 ? 28.266 -3.645 -39.016 1.00 81.38 177 SER A CA 1
ATOM 1374 C C . SER A 1 177 ? 27.938 -3.012 -40.376 1.00 81.38 177 SER A C 1
ATOM 1376 O O . SER A 1 177 ? 28.539 -3.390 -41.377 1.00 81.38 177 SER A O 1
ATOM 1378 N N . GLY A 1 178 ? 26.971 -2.083 -40.439 1.00 72.62 178 GLY A N 1
ATOM 1379 C CA . GLY A 1 178 ? 26.528 -1.461 -41.690 1.00 72.62 178 GLY A CA 1
ATOM 1380 C C . GLY A 1 178 ? 25.822 -2.431 -42.645 1.00 72.62 178 GLY A C 1
ATOM 1381 O O . GLY A 1 178 ? 25.699 -2.149 -43.834 1.00 72.62 178 GLY A O 1
ATOM 1382 N N . SER A 1 179 ? 25.379 -3.593 -42.151 1.00 72.06 179 SER A N 1
ATOM 1383 C CA . SER A 1 179 ? 24.782 -4.636 -42.984 1.00 72.06 179 SER A CA 1
ATOM 1384 C C . SER A 1 179 ? 23.368 -4.266 -43.443 1.00 72.06 179 SER A C 1
ATOM 1386 O O . SER A 1 179 ? 22.434 -4.152 -42.646 1.00 72.06 179 SER A O 1
ATOM 1388 N N . THR A 1 180 ? 23.182 -4.177 -44.757 1.00 70.69 180 THR A N 1
ATOM 1389 C CA . THR A 1 180 ? 21.890 -3.963 -45.433 1.00 70.69 180 THR A CA 1
ATOM 1390 C C . THR A 1 180 ? 21.210 -5.279 -45.834 1.00 70.69 180 THR A C 1
ATOM 1392 O O . THR A 1 180 ? 20.422 -5.322 -46.776 1.00 70.69 180 THR A O 1
ATOM 1395 N N . SER A 1 181 ? 21.521 -6.379 -45.134 1.00 79.19 181 SER A N 1
ATOM 1396 C CA . SER A 1 181 ? 21.008 -7.719 -45.458 1.00 79.19 181 SER A CA 1
ATOM 1397 C C . SER A 1 181 ? 19.478 -7.830 -45.354 1.00 79.19 181 SER A C 1
ATOM 1399 O O . SER A 1 181 ? 18.806 -6.935 -44.837 1.00 79.19 181 SER A O 1
ATOM 1401 N N . ALA A 1 182 ? 18.927 -8.981 -45.763 1.00 82.31 182 ALA A N 1
ATOM 1402 C CA . ALA A 1 182 ? 17.497 -9.301 -45.676 1.00 82.31 182 ALA A CA 1
ATOM 1403 C C . ALA A 1 182 ? 16.880 -9.015 -44.293 1.00 82.31 182 ALA A C 1
ATOM 1405 O O . ALA A 1 182 ? 15.712 -8.645 -44.187 1.00 82.31 182 ALA A O 1
ATOM 1406 N N . ARG A 1 183 ? 17.675 -9.139 -43.221 1.00 84.56 183 ARG A N 1
ATOM 1407 C CA . ARG A 1 183 ? 17.245 -8.804 -41.860 1.00 84.56 183 ARG A CA 1
ATOM 1408 C C . ARG A 1 183 ? 16.907 -7.318 -41.701 1.00 84.56 183 ARG A C 1
ATOM 1410 O O . ARG A 1 183 ? 15.958 -7.009 -40.993 1.00 84.56 183 ARG A O 1
ATOM 1417 N N . TYR A 1 184 ? 17.650 -6.411 -42.333 1.00 82.44 184 TYR A N 1
ATOM 1418 C CA . TYR A 1 184 ? 17.336 -4.981 -42.318 1.00 82.44 184 TYR A CA 1
ATOM 1419 C C . TYR A 1 184 ? 16.096 -4.694 -43.166 1.00 82.44 184 TYR A C 1
ATOM 1421 O O . TYR A 1 184 ? 15.139 -4.100 -42.676 1.00 82.44 184 TYR A O 1
ATOM 1429 N N . THR A 1 185 ? 16.074 -5.173 -44.411 1.00 85.12 185 THR A N 1
ATOM 1430 C CA . THR A 1 185 ? 15.007 -4.835 -45.364 1.00 85.12 185 THR A CA 1
ATOM 1431 C C . THR A 1 185 ? 13.642 -5.400 -44.977 1.00 85.12 185 THR A C 1
ATOM 1433 O O . THR A 1 185 ? 12.632 -4.769 -45.272 1.00 85.12 185 THR A O 1
ATOM 1436 N N . THR A 1 186 ? 13.594 -6.521 -44.248 1.00 89.50 186 THR A N 1
ATOM 1437 C CA . THR A 1 186 ? 12.340 -7.093 -43.718 1.00 89.50 186 THR A CA 1
ATOM 1438 C C . THR A 1 186 ? 11.643 -6.162 -42.721 1.00 89.50 186 THR A C 1
ATOM 1440 O O . THR A 1 186 ? 10.420 -6.062 -42.737 1.00 89.50 186 THR A O 1
ATOM 1443 N N . TRP A 1 187 ? 12.401 -5.491 -41.845 1.00 87.44 187 TRP A N 1
ATOM 1444 C CA . TRP A 1 187 ? 11.835 -4.674 -40.760 1.00 87.44 187 TRP A CA 1
ATOM 1445 C C . TRP A 1 187 ? 11.853 -3.170 -41.048 1.00 87.44 187 TRP A C 1
ATOM 1447 O O . TRP A 1 187 ? 11.011 -2.447 -40.524 1.00 87.44 187 TRP A O 1
ATOM 1457 N N . PHE A 1 188 ? 12.796 -2.699 -41.869 1.00 84.56 188 PHE A N 1
ATOM 1458 C CA . PHE A 1 188 ? 13.043 -1.273 -42.113 1.00 84.56 188 PHE A CA 1
ATOM 1459 C C . PHE A 1 188 ? 12.925 -0.858 -43.591 1.00 84.56 188 PHE A C 1
ATOM 1461 O O . PHE A 1 188 ? 12.967 0.333 -43.885 1.00 84.56 188 PHE A O 1
ATOM 1468 N N . GLY A 1 189 ? 12.742 -1.800 -44.525 1.00 82.69 189 GLY A N 1
ATOM 1469 C CA . GLY A 1 189 ? 12.612 -1.504 -45.957 1.00 82.69 189 GLY A CA 1
ATOM 1470 C C . GLY A 1 189 ? 13.934 -1.141 -46.650 1.00 82.69 189 GLY A C 1
ATOM 1471 O O . GLY A 1 189 ? 15.020 -1.479 -46.177 1.00 82.69 189 GLY A O 1
ATOM 1472 N N . SER A 1 190 ? 13.853 -0.497 -47.821 1.00 79.44 190 SER A N 1
ATOM 1473 C CA . SER A 1 190 ? 15.036 -0.128 -48.615 1.00 79.44 190 SER A CA 1
ATOM 1474 C C . SER A 1 190 ? 15.932 0.871 -47.887 1.00 79.44 190 SER A C 1
ATOM 1476 O O . SER A 1 190 ? 15.471 1.903 -47.399 1.00 79.44 190 SER A O 1
ATOM 1478 N N . TRP A 1 191 ? 17.236 0.590 -47.882 1.00 69.12 191 TRP A N 1
ATOM 1479 C CA . TRP A 1 191 ? 18.248 1.460 -47.290 1.00 69.12 191 TRP A CA 1
ATOM 1480 C C . TRP A 1 191 ? 18.341 2.796 -48.038 1.00 69.12 191 TRP A C 1
ATOM 1482 O O . TRP A 1 191 ? 18.521 2.818 -49.256 1.00 69.12 191 TRP A O 1
ATOM 1492 N N . HIS A 1 192 ? 18.267 3.906 -47.309 1.00 67.81 192 HIS A N 1
ATOM 1493 C CA . HIS A 1 192 ? 18.468 5.248 -47.847 1.00 67.81 192 HIS A CA 1
ATOM 1494 C C . HIS A 1 192 ? 19.336 6.062 -46.886 1.00 67.81 192 HIS A C 1
ATOM 1496 O O . HIS A 1 192 ? 19.010 6.221 -45.713 1.00 67.81 192 HIS A O 1
ATOM 1502 N N . VAL A 1 193 ? 20.456 6.586 -47.387 1.00 64.50 193 VAL A N 1
ATOM 1503 C CA . VAL A 1 193 ? 21.280 7.543 -46.644 1.00 64.50 193 VAL A CA 1
ATOM 1504 C C . VAL A 1 193 ? 20.827 8.932 -47.063 1.00 64.50 193 VAL A C 1
ATOM 1506 O O . VAL A 1 193 ? 21.067 9.351 -48.194 1.00 64.50 193 VAL A O 1
ATOM 1509 N N . VAL A 1 194 ? 20.155 9.650 -46.167 1.00 58.50 194 VAL A N 1
ATOM 1510 C CA . VAL A 1 194 ? 19.889 11.075 -46.377 1.00 58.50 194 VAL A CA 1
ATOM 1511 C C . VAL A 1 194 ? 21.177 11.816 -46.042 1.00 58.50 194 VAL A C 1
ATOM 1513 O O . VAL A 1 194 ? 21.486 12.057 -44.877 1.00 58.50 194 VAL A O 1
ATOM 1516 N N . ALA A 1 195 ? 21.967 12.141 -47.063 1.00 48.59 195 ALA A N 1
ATOM 1517 C CA . ALA A 1 195 ? 23.068 13.075 -46.898 1.00 48.59 195 ALA A CA 1
ATOM 1518 C C . ALA A 1 195 ? 22.471 14.464 -46.631 1.00 48.59 195 ALA A C 1
ATOM 1520 O O . ALA A 1 195 ? 22.003 15.134 -47.552 1.00 48.59 195 ALA A O 1
ATOM 1521 N N . LEU A 1 196 ? 22.468 14.898 -45.369 1.00 39.56 196 LEU A N 1
ATOM 1522 C CA . LEU A 1 196 ? 22.270 16.306 -45.043 1.00 39.56 196 LEU A CA 1
ATOM 1523 C C . LEU A 1 196 ? 23.486 17.069 -45.578 1.00 39.56 196 LEU A C 1
ATOM 1525 O O . LEU A 1 196 ? 24.519 17.150 -44.916 1.00 39.56 196 LEU A O 1
ATOM 1529 N N . ARG A 1 197 ? 23.381 17.600 -46.801 1.00 43.59 197 ARG A N 1
ATOM 1530 C CA . ARG A 1 197 ? 24.308 18.627 -47.277 1.00 43.59 197 ARG A CA 1
ATOM 1531 C C . ARG A 1 197 ? 24.046 19.881 -46.448 1.00 43.59 197 ARG A C 1
ATOM 1533 O O . ARG A 1 197 ? 23.067 20.587 -46.678 1.00 43.59 197 ARG A O 1
ATOM 1540 N N . LEU A 1 198 ? 24.891 20.129 -45.451 1.00 42.22 198 LEU A N 1
ATOM 1541 C CA . LEU A 1 198 ? 24.986 21.444 -44.831 1.00 42.22 198 LEU A CA 1
ATOM 1542 C C . LEU A 1 198 ? 25.546 22.400 -45.887 1.00 42.22 198 LEU A C 1
ATOM 1544 O O . LEU A 1 198 ? 26.732 22.350 -46.180 1.00 42.22 198 LEU A O 1
ATOM 1548 N N . GLY A 1 199 ? 24.649 23.196 -46.471 1.00 48.25 199 GLY A N 1
ATOM 1549 C CA . GLY A 1 199 ? 24.920 24.437 -47.196 1.00 48.25 199 GLY A CA 1
ATOM 1550 C C . GLY A 1 199 ? 26.162 24.462 -48.085 1.00 48.25 199 GLY A C 1
ATOM 1551 O O . GLY A 1 199 ? 27.176 25.023 -47.693 1.00 48.25 199 GLY A O 1
ATOM 1552 N N . GLU A 1 200 ? 26.031 23.988 -49.321 1.00 40.28 200 GLU A N 1
ATOM 1553 C CA . GLU A 1 200 ? 26.789 24.560 -50.434 1.00 40.28 200 GLU A CA 1
ATOM 1554 C C . GLU A 1 200 ? 25.785 25.019 -51.493 1.00 40.28 200 GLU A C 1
ATOM 1556 O O . GLU A 1 200 ? 24.930 24.248 -51.938 1.00 40.28 200 GLU A O 1
ATOM 1561 N N . GLU A 1 201 ? 25.852 26.313 -51.806 1.00 43.38 201 GLU A N 1
ATOM 1562 C CA . GLU A 1 201 ? 25.106 26.983 -52.871 1.00 43.38 201 GLU A CA 1
ATOM 1563 C C . GLU A 1 201 ? 25.287 26.277 -54.228 1.00 43.38 201 GLU A C 1
ATOM 1565 O O . GLU A 1 201 ? 26.333 25.673 -54.490 1.00 43.38 201 GLU A O 1
ATOM 1570 N N . PRO A 1 202 ? 24.281 26.344 -55.116 1.00 36.72 202 PRO A N 1
ATOM 1571 C CA . PRO A 1 202 ? 24.305 25.619 -56.373 1.00 36.72 202 PRO A CA 1
ATOM 1572 C C . PRO A 1 202 ? 25.294 26.267 -57.346 1.00 36.72 202 PRO A C 1
ATOM 1574 O O . PRO A 1 202 ? 25.084 27.385 -57.810 1.00 36.72 202 PRO A O 1
ATOM 1577 N N . LEU A 1 203 ? 26.339 25.535 -57.743 1.00 34.66 203 LEU A N 1
ATOM 1578 C CA . LEU A 1 203 ? 27.040 25.860 -58.982 1.00 34.66 203 LEU A CA 1
ATOM 1579 C C . LEU A 1 203 ? 26.091 25.581 -60.151 1.00 34.66 203 LEU A C 1
ATOM 1581 O O . LEU A 1 203 ? 25.792 24.429 -60.474 1.00 34.66 203 LEU A O 1
ATOM 1585 N N . GLN A 1 204 ? 25.603 26.663 -60.761 1.00 38.75 204 GLN A N 1
ATOM 1586 C CA . GLN A 1 204 ? 24.960 26.663 -62.069 1.00 38.75 204 GLN A CA 1
ATOM 1587 C C . GLN A 1 204 ? 25.835 25.899 -63.063 1.00 38.75 204 GLN A C 1
ATOM 1589 O O . GLN A 1 204 ? 26.941 26.317 -63.404 1.00 38.75 204 GLN A O 1
ATOM 1594 N N . GLN A 1 205 ? 25.316 24.773 -63.538 1.00 38.16 205 GLN A N 1
ATOM 1595 C CA . GLN A 1 205 ? 25.847 24.087 -64.702 1.00 38.16 205 GLN A CA 1
ATOM 1596 C C . GLN A 1 205 ? 25.444 24.917 -65.931 1.00 38.16 205 GLN A C 1
ATOM 1598 O O . GLN A 1 205 ? 24.292 24.880 -66.361 1.00 38.16 205 GLN A O 1
ATOM 1603 N N . ASP A 1 206 ? 26.380 25.724 -66.442 1.00 35.97 206 ASP A N 1
ATOM 1604 C CA . ASP A 1 206 ? 26.268 26.384 -67.746 1.00 35.97 206 ASP A CA 1
ATOM 1605 C C . ASP A 1 206 ? 26.200 25.290 -68.821 1.00 35.97 206 ASP A C 1
ATOM 1607 O O . ASP A 1 206 ? 27.184 24.609 -69.115 1.00 35.97 206 ASP A O 1
ATOM 1611 N N . GLN A 1 207 ? 25.001 25.079 -69.365 1.00 45.28 207 GLN A N 1
ATOM 1612 C CA . GLN A 1 207 ? 24.833 24.384 -70.629 1.00 45.28 207 GLN A CA 1
ATOM 1613 C C . GLN A 1 207 ? 25.269 25.318 -71.759 1.00 45.28 207 GLN A C 1
ATOM 1615 O O . GLN A 1 207 ? 24.491 26.154 -72.215 1.00 45.28 207 GLN A O 1
ATOM 1620 N N . ARG A 1 208 ? 26.470 25.092 -72.293 1.00 33.97 208 ARG A N 1
ATOM 1621 C CA . ARG A 1 208 ? 26.788 25.416 -73.688 1.00 33.97 208 ARG A CA 1
ATOM 1622 C C . ARG A 1 208 ? 27.436 24.207 -74.349 1.00 33.97 208 ARG A C 1
ATOM 1624 O O . ARG A 1 208 ? 28.453 23.708 -73.883 1.00 33.97 208 ARG A O 1
ATOM 1631 N N . GLY A 1 209 ? 26.758 23.707 -75.380 1.00 34.06 209 GLY A N 1
ATOM 1632 C CA . GLY A 1 209 ? 27.204 22.600 -76.220 1.00 34.06 209 GLY A CA 1
ATOM 1633 C C . GLY A 1 209 ? 28.047 23.034 -77.421 1.00 34.06 209 GLY A C 1
ATOM 1634 O O . GLY A 1 209 ? 28.314 24.222 -77.587 1.00 34.06 209 GLY A O 1
ATOM 1635 N N . ALA A 1 210 ? 28.332 22.026 -78.260 1.00 34.16 210 ALA A N 1
ATOM 1636 C CA . ALA A 1 210 ? 29.080 22.026 -79.529 1.00 34.16 210 ALA A CA 1
ATOM 1637 C C . ALA A 1 210 ? 30.586 22.331 -79.361 1.00 34.16 210 ALA A C 1
ATOM 1639 O O . ALA A 1 210 ? 30.946 23.290 -78.693 1.00 34.16 210 ALA A O 1
ATOM 1640 N N . GLU A 1 211 ? 31.530 21.535 -79.868 1.00 35.53 211 GLU A N 1
ATOM 1641 C CA . GLU A 1 211 ? 31.575 20.639 -81.042 1.00 35.53 211 GLU A CA 1
ATOM 1642 C C . GLU A 1 211 ? 32.227 19.278 -80.737 1.00 35.53 211 GLU A C 1
ATOM 1644 O O . GLU A 1 211 ? 33.046 19.200 -79.791 1.00 35.53 211 GLU A O 1
#

Foldseek 3Di:
DDKDWAQDQFKKWWQQQLDCLVHHQDPQKFKDDPNHTWDWDDHHDDDDPDDPVRIDIAGHGRMDDDDYDVVLTTVPQDFFKMKMDGQQWIWMFTPDPPVPDDGDHTDTDRDDDDIDIDGDPDPDPDPDDPDDPDPDDDDPPDDDDDHPDDPVRSVVVVVVVVVVVVVVVVVVVCVVVVDPDPVCCVVPNDDDDDPPPPDDDDDDPDDDDDD

Radius of gyration: 31.24 Å; chains: 1; bounding box: 71×44×104 Å

pLDDT: mean 75.23, std 18.79, range [33.97, 94.75]

Secondary structure (DSSP, 8-state):
-EEEE--SSS-EEEEGGGSSBTB-SS--EEEEETTEEPPB-S------S--GGGEEEE-TT-EEEE---HHHHB---S-EEEEEEE--EEEEEE----TTS--PPPEEEE-----EEEEE------------S--S-----PPPP-SS--HHHHHHHHHHHHHHHHHHHHHHHHHHTT--SHHHHHHH-S---------------------

Sequence (211 aa):
MWQITNRSDEAVYVLRWETPLDGLSRSIFEVSYKGQPVRYMDKIVHWGHPQADDFVKIAPGQTLSAEVNLAASYEMTNAGDYTIGFDGQLTCHDGGQREDRPSRGPGRVQADADAIQLEFRSVVRRRTTRAGAPTGPMDYTKAAAYSNCSTSRKTALASAHTQAKTYATNSLNYMNSGSTSARYTTWFGSWHVVALRLGEEPLQQDQR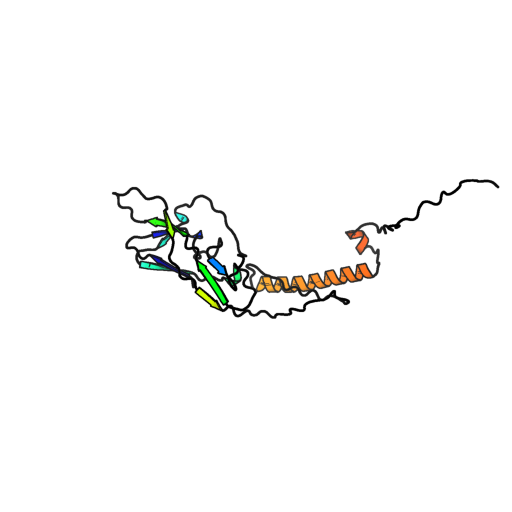GAE